Protein AF-A0A535K3H9-F1 (afdb_monomer)

Radius of gyration: 22.65 Å; Cα contacts (8 Å, |Δi|>4): 289; chains: 1; bounding box: 58×51×57 Å

Mean predicted aligned error: 9.97 Å

Sequence (200 aa):
MTDAGGKVLEALDPAAGRVQVISPDLGYVMTDLLRGPVKLYLGDLGSRPVAGKSGTTEAYTGSIFIGYTPDLAIAASLMHIDAGASCNSGYAYLATNFPPSGWQCPTAVLFGENVGASVWKPFVEDYYSSHPWPAMWAQPAGVVTRQVCAYDGGYVSGGGYNEIFLKGVGEPRYPCGANPYPGQPPYRPPAPSPSPSPAH

pLDDT: mean 83.27, std 17.82, range [39.72, 98.31]

Nearest PDB structures (foldseek):
  5u2g-assembly1_A  TM=7.290E-01  e=5.752E-05  Haemophilus influenzae Rd KW20
  5u2g-assembly2_B  TM=7.181E-01  e=4.811E-05  Haemophilus influenzae Rd KW20
  2fff-assembly1_B  TM=5.972E-01  e=1.851E-02  Streptococcus pneumoniae
  1e8s-assembly1_A  TM=5.048E-01  e=3.853E-01  Homo sapiens
  8snb-assembly1_7B  TM=2.022E-01  e=1.922E+00  Strongylocentrotus purpuratus

Foldseek 3Di:
DADPVRHDPDDDDPPPPDDDPDDPQVVVQVQVVQLVVCVVQVPPCSVAQKGWDWDADPQQQKIWIWMDHPVDTDIWMDGDDPPDPDQPPPPDDDDPDDDGDPVDDDPHHHTNSVCVHPPVNVVVCVVCVPPPGDDHDDNDPQKDWFFAAPQPRAGDPDPGDIHIDGPPPGHHDHHPPPDDDPPDPPDDPPDPDPDPDPDD

Solvent-accessible surface area (backbone atoms only — not comparable to full-atom values): 12487 Å² total; per-residue (Å²): 85,58,51,97,86,65,50,76,77,45,77,86,60,90,70,68,89,79,69,86,86,68,53,72,46,57,50,51,54,52,43,58,59,25,25,47,56,28,43,75,73,54,54,78,51,41,81,46,54,41,26,30,51,64,39,56,45,80,88,33,46,24,16,26,19,41,36,35,41,92,90,47,78,49,79,38,74,50,66,70,75,91,68,68,95,62,76,74,70,90,82,76,83,87,40,89,91,64,86,64,59,99,86,54,76,54,97,41,56,42,46,9,59,54,34,31,58,73,49,43,44,57,53,54,53,56,55,48,71,81,38,84,78,70,72,66,86,78,85,47,93,54,46,42,81,47,40,19,33,92,87,71,51,10,34,48,95,70,96,50,45,85,45,75,25,48,64,96,71,63,60,63,88,32,48,57,85,58,61,65,57,93,85,35,80,85,64,69,78,76,77,76,76,79,74,79,73,81,84,127

Structure (mmCIF, N/CA/C/O backbone):
data_AF-A0A535K3H9-F1
#
_entry.id   AF-A0A535K3H9-F1
#
loop_
_atom_site.group_PDB
_atom_site.id
_atom_site.type_symbol
_atom_site.label_atom_id
_atom_site.label_alt_id
_atom_site.label_comp_id
_atom_site.label_asym_id
_atom_site.label_entity_id
_atom_site.label_seq_id
_atom_site.pdbx_PDB_ins_code
_atom_site.Cartn_x
_atom_site.Cartn_y
_atom_site.Cartn_z
_atom_site.occupancy
_atom_site.B_iso_or_equiv
_atom_site.auth_seq_id
_atom_site.auth_comp_id
_atom_site.auth_asym_id
_atom_site.auth_atom_id
_atom_site.pdbx_PDB_model_num
ATOM 1 N N . MET A 1 1 ? -27.572 -12.469 16.841 1.00 85.56 1 MET A N 1
ATOM 2 C CA . MET A 1 1 ? -28.438 -12.033 17.952 1.00 85.56 1 MET A CA 1
ATOM 3 C C . MET A 1 1 ? -29.440 -13.127 18.277 1.00 85.56 1 MET A C 1
ATOM 5 O O . MET A 1 1 ? -29.995 -13.729 17.361 1.00 85.56 1 MET A O 1
ATOM 9 N N . THR A 1 2 ? -29.659 -13.396 19.559 1.00 94.62 2 THR A N 1
ATOM 10 C CA . THR A 1 2 ? -30.632 -14.383 20.049 1.00 94.62 2 THR A CA 1
ATOM 11 C C . THR A 1 2 ? -31.578 -13.728 21.048 1.00 94.62 2 THR A C 1
ATOM 13 O O . THR A 1 2 ? -31.179 -12.784 21.730 1.00 94.62 2 THR A O 1
ATOM 16 N N . ASP A 1 3 ? -32.811 -14.220 21.145 1.00 93.94 3 ASP A N 1
ATOM 17 C CA . ASP A 1 3 ? -33.738 -13.817 22.205 1.00 93.94 3 ASP A CA 1
ATOM 18 C C . ASP A 1 3 ? -33.427 -14.507 23.550 1.00 93.94 3 ASP A C 1
ATOM 20 O O . ASP A 1 3 ? -32.490 -15.302 23.669 1.00 93.94 3 ASP A O 1
ATOM 24 N N . ALA A 1 4 ? -34.228 -14.205 24.577 1.00 93.75 4 ALA A N 1
ATOM 25 C CA . ALA A 1 4 ? -34.089 -14.777 25.919 1.00 93.75 4 ALA A CA 1
ATOM 26 C C . ALA A 1 4 ? -34.331 -16.300 25.980 1.00 93.75 4 ALA A C 1
ATOM 28 O O . ALA A 1 4 ? -33.902 -16.947 26.933 1.00 93.75 4 ALA A O 1
ATOM 29 N N . GLY A 1 5 ? -35.005 -16.875 24.980 1.00 95.12 5 GLY A N 1
ATOM 30 C CA . GLY A 1 5 ? -35.211 -18.316 24.833 1.00 95.12 5 GLY A CA 1
ATOM 31 C C . GLY A 1 5 ? -34.116 -19.006 24.017 1.00 95.12 5 GLY A C 1
ATOM 32 O O . GLY A 1 5 ? -34.213 -20.205 23.766 1.00 95.12 5 GLY A O 1
ATOM 33 N N . GLY A 1 6 ? -33.089 -18.269 23.579 1.00 92.06 6 GLY A N 1
ATOM 34 C CA . GLY A 1 6 ? -32.014 -18.788 22.736 1.00 92.06 6 GLY A CA 1
ATOM 35 C C . GLY A 1 6 ? -32.393 -18.931 21.260 1.00 92.06 6 GLY A C 1
ATOM 36 O O . GLY A 1 6 ? -31.609 -19.478 20.483 1.00 92.06 6 GLY A O 1
ATOM 37 N N . LYS A 1 7 ? -33.560 -18.433 20.830 1.00 94.56 7 LYS A N 1
ATOM 38 C CA . LYS A 1 7 ? -33.930 -18.431 19.412 1.00 94.56 7 LYS A CA 1
ATOM 39 C C . LYS A 1 7 ? -33.090 -17.391 18.681 1.00 94.56 7 LYS A C 1
ATOM 41 O O . LYS A 1 7 ? -33.054 -16.222 19.061 1.00 94.56 7 LYS A O 1
ATOM 46 N N . VAL A 1 8 ? -32.434 -17.812 17.604 1.00 93.06 8 VAL A N 1
ATOM 47 C CA . VAL A 1 8 ? -31.683 -16.913 16.719 1.00 93.06 8 VAL A CA 1
ATOM 48 C C . VAL A 1 8 ? -32.656 -15.964 16.018 1.00 93.06 8 VAL A C 1
ATOM 50 O O . VAL A 1 8 ? -33.575 -16.405 15.330 1.00 93.06 8 VAL A O 1
ATOM 53 N N . LEU A 1 9 ? -32.448 -14.662 16.211 1.00 92.38 9 LEU A N 1
ATOM 54 C CA . LEU A 1 9 ? -33.188 -13.587 15.541 1.00 92.38 9 LEU A CA 1
ATOM 55 C C . LEU A 1 9 ? -32.444 -13.087 14.303 1.00 92.38 9 LEU A C 1
ATOM 57 O O . LEU A 1 9 ? -33.055 -12.717 13.309 1.00 92.38 9 LEU A O 1
ATOM 61 N N . GLU A 1 10 ? -31.116 -13.105 14.371 1.00 89.00 10 GLU A N 1
ATOM 62 C CA . GLU A 1 10 ? -30.230 -12.660 13.306 1.00 89.00 10 GLU A CA 1
ATOM 63 C C . GLU A 1 10 ? -28.905 -13.409 13.433 1.00 89.00 10 GLU A C 1
ATOM 65 O O . GLU A 1 10 ? -28.373 -13.555 14.538 1.00 89.00 10 GLU A O 1
ATOM 70 N N . ALA A 1 11 ? -28.351 -13.873 12.321 1.00 88.06 11 ALA A N 1
ATOM 71 C CA . ALA A 1 11 ? -27.014 -14.442 12.273 1.00 88.06 11 ALA A CA 1
ATOM 72 C C . ALA A 1 11 ? -26.285 -13.861 11.066 1.00 88.06 11 ALA A C 1
ATOM 74 O O . ALA A 1 11 ? -26.815 -13.870 9.958 1.00 88.06 11 ALA A O 1
ATOM 75 N N . LEU A 1 12 ? -25.071 -13.364 11.296 1.00 85.31 12 LEU A N 1
ATOM 76 C CA . LEU A 1 12 ? -24.170 -13.004 10.214 1.00 85.31 12 LEU A CA 1
ATOM 77 C C . LEU A 1 12 ? -23.718 -14.303 9.545 1.00 85.31 12 LEU A C 1
ATOM 79 O O . LEU A 1 12 ? -23.058 -15.118 10.188 1.00 85.31 12 LEU A O 1
ATOM 83 N N . ASP A 1 13 ? -24.068 -14.496 8.278 1.00 85.19 13 ASP A N 1
ATOM 84 C CA . ASP A 1 13 ? -23.472 -15.555 7.471 1.00 85.19 13 ASP A CA 1
ATOM 85 C C . ASP A 1 13 ? -22.063 -15.105 7.046 1.00 85.19 13 ASP A C 1
ATOM 87 O O . ASP A 1 13 ? -21.935 -14.179 6.240 1.00 85.19 13 ASP A O 1
ATOM 91 N N . PRO A 1 14 ? -20.985 -15.726 7.560 1.00 78.69 14 PRO A N 1
ATOM 92 C CA . PRO A 1 14 ? -19.627 -15.325 7.217 1.00 78.69 14 PRO A CA 1
ATOM 93 C C . PRO A 1 14 ? -19.273 -15.605 5.750 1.00 78.69 14 PRO A C 1
ATOM 95 O O . PRO A 1 14 ? -18.265 -15.070 5.277 1.00 78.69 14 PRO A O 1
ATOM 98 N N . ALA A 1 15 ? -20.044 -16.443 5.048 1.00 79.06 15 ALA A N 1
ATOM 99 C CA . ALA A 1 15 ? -19.859 -16.762 3.636 1.00 79.06 15 ALA A CA 1
ATOM 100 C C . ALA A 1 15 ? -20.681 -15.857 2.701 1.00 79.06 15 ALA A C 1
ATOM 102 O O . ALA A 1 15 ? -20.345 -15.753 1.517 1.00 79.06 15 ALA A O 1
ATOM 103 N N . ALA A 1 16 ? -21.709 -15.171 3.210 1.00 81.56 16 ALA A N 1
ATOM 104 C CA . ALA A 1 16 ? -22.537 -14.286 2.401 1.00 81.56 16 ALA A CA 1
ATOM 105 C C . ALA A 1 16 ? -21.702 -13.142 1.800 1.00 81.56 16 ALA A C 1
ATOM 107 O O . ALA A 1 16 ? -20.968 -12.440 2.494 1.00 81.56 16 ALA A O 1
ATOM 108 N N . GLY A 1 17 ? -21.815 -12.952 0.483 1.00 72.38 17 GLY A N 1
ATOM 109 C CA . GLY A 1 17 ? -21.243 -11.797 -0.216 1.00 72.38 17 GLY A CA 1
ATOM 110 C C . GLY A 1 17 ? -19.730 -11.831 -0.471 1.00 72.38 17 GLY A C 1
ATOM 111 O O . GLY A 1 17 ? -19.185 -10.830 -0.936 1.00 72.38 17 GLY A O 1
ATOM 112 N N . ARG A 1 18 ? -19.028 -12.949 -0.228 1.00 83.44 18 ARG A N 1
ATOM 113 C CA . ARG A 1 18 ? -17.604 -13.072 -0.598 1.00 83.44 18 ARG A CA 1
ATOM 114 C C . ARG A 1 18 ? -17.444 -13.326 -2.096 1.00 83.44 18 ARG A C 1
ATOM 116 O O . ARG A 1 18 ? -17.413 -14.468 -2.544 1.00 83.44 18 ARG A O 1
ATOM 123 N N . VAL A 1 19 ? -17.312 -12.253 -2.867 1.00 88.81 19 VAL A N 1
ATOM 124 C CA . VAL A 1 19 ? -16.995 -12.311 -4.300 1.00 88.81 19 VAL A CA 1
ATOM 125 C C . VAL A 1 19 ? -15.528 -11.954 -4.505 1.00 88.81 19 VAL A C 1
ATOM 127 O O . VAL A 1 19 ? -15.048 -10.942 -3.996 1.00 88.81 19 VAL A O 1
ATOM 130 N N . GLN A 1 20 ? -14.801 -12.772 -5.266 1.00 90.56 20 GLN A N 1
ATOM 131 C CA . GLN A 1 20 ? -13.439 -12.431 -5.665 1.00 90.56 20 GLN A CA 1
ATOM 132 C C . GLN A 1 20 ? -13.478 -11.289 -6.690 1.00 90.56 20 GLN A C 1
ATOM 134 O O . GLN A 1 20 ? -13.815 -11.506 -7.851 1.00 90.56 20 GLN A O 1
ATOM 139 N N . VAL A 1 21 ? -13.122 -10.077 -6.257 1.00 94.00 21 VAL A N 1
ATOM 140 C CA . VAL A 1 21 ? -13.133 -8.872 -7.109 1.00 94.00 21 VAL A CA 1
ATOM 141 C C . VAL A 1 21 ? -11.839 -8.729 -7.924 1.00 94.00 21 VAL A C 1
ATOM 143 O O . VAL A 1 21 ? -11.855 -8.208 -9.034 1.00 94.00 21 VAL A O 1
ATOM 146 N N . ILE A 1 22 ? -10.716 -9.223 -7.391 1.00 94.56 22 ILE A N 1
ATOM 147 C CA . ILE A 1 22 ? -9.396 -9.232 -8.042 1.00 94.56 22 ILE A CA 1
ATOM 148 C C . ILE A 1 22 ? -8.701 -10.579 -7.823 1.00 94.56 22 ILE A C 1
ATOM 150 O O . ILE A 1 22 ? -9.007 -11.286 -6.864 1.00 94.56 22 ILE A O 1
ATOM 154 N N . SER A 1 23 ? -7.761 -10.947 -8.700 1.00 95.50 23 SER A N 1
ATOM 155 C CA . SER A 1 23 ? -6.975 -12.174 -8.518 1.00 95.50 23 SER A CA 1
ATOM 156 C C . SER A 1 23 ? -5.998 -12.050 -7.337 1.00 95.50 23 SER A C 1
ATOM 158 O O . SER A 1 23 ? -5.540 -10.942 -7.042 1.00 95.50 23 SER A O 1
ATOM 160 N N . PRO A 1 24 ? -5.607 -13.168 -6.694 1.00 96.12 24 PRO A N 1
ATOM 161 C CA . PRO A 1 24 ? -4.575 -13.161 -5.655 1.00 96.12 24 PRO A CA 1
ATOM 162 C C . PRO A 1 24 ? -3.241 -12.566 -6.126 1.00 96.12 24 PRO A C 1
ATOM 164 O O . PRO A 1 24 ? -2.600 -11.835 -5.375 1.00 96.12 24 PRO A O 1
ATOM 167 N N . ASP A 1 25 ? -2.853 -12.822 -7.381 1.00 96.94 25 ASP A N 1
ATOM 168 C CA . ASP A 1 25 ? -1.624 -12.277 -7.970 1.00 96.94 25 ASP A CA 1
ATOM 169 C C . ASP A 1 25 ? -1.670 -10.745 -8.060 1.00 96.94 25 ASP A C 1
ATOM 171 O O . ASP A 1 25 ? -0.719 -10.070 -7.665 1.00 96.94 25 ASP A O 1
ATOM 175 N N . LEU A 1 26 ? -2.790 -10.181 -8.536 1.00 96.50 26 LEU A N 1
ATOM 176 C CA . LEU A 1 26 ? -2.975 -8.730 -8.606 1.00 96.50 26 LEU A CA 1
ATOM 177 C C . LEU A 1 26 ? -3.055 -8.121 -7.205 1.00 96.50 26 LEU A C 1
ATOM 179 O O . LEU A 1 26 ? -2.438 -7.088 -6.957 1.00 96.50 26 LEU A O 1
ATOM 183 N N . GLY A 1 27 ? -3.763 -8.780 -6.284 1.00 96.94 27 GLY A N 1
ATOM 184 C CA . GLY A 1 27 ? -3.823 -8.380 -4.881 1.00 96.94 27 GLY A CA 1
ATOM 185 C C . GLY A 1 27 ? -2.430 -8.261 -4.264 1.00 96.94 27 GLY A C 1
ATOM 186 O O . GLY A 1 27 ? -2.113 -7.223 -3.694 1.00 96.94 27 GLY A O 1
ATOM 187 N N . TYR A 1 28 ? -1.568 -9.261 -4.463 1.00 97.88 28 TYR A N 1
ATOM 188 C CA . TYR A 1 28 ? -0.201 -9.251 -3.942 1.00 97.88 28 TYR A CA 1
ATOM 189 C C . TYR A 1 28 ? 0.647 -8.103 -4.510 1.00 97.88 28 TYR A C 1
ATOM 191 O O . TYR A 1 28 ? 1.311 -7.402 -3.747 1.00 97.88 28 TYR A O 1
ATOM 199 N N . VAL A 1 29 ? 0.596 -7.866 -5.828 1.00 97.62 29 VAL A N 1
ATOM 200 C CA . VAL A 1 29 ? 1.326 -6.749 -6.464 1.00 97.62 29 VAL A CA 1
ATOM 201 C C . VAL A 1 29 ? 0.855 -5.400 -5.914 1.00 97.62 29 VAL A C 1
ATOM 203 O O . VAL A 1 29 ? 1.675 -4.551 -5.566 1.00 97.62 29 VAL A O 1
ATOM 206 N N . MET A 1 30 ? -0.461 -5.211 -5.773 1.00 97.44 30 MET A N 1
ATOM 207 C CA . MET A 1 30 ? -1.023 -3.987 -5.195 1.00 97.44 30 MET A CA 1
ATOM 208 C C . MET A 1 30 ? -0.647 -3.822 -3.722 1.00 97.44 30 MET A C 1
ATOM 210 O O . MET A 1 30 ? -0.361 -2.709 -3.285 1.00 97.44 30 MET A O 1
ATOM 214 N N . THR A 1 31 ? -0.620 -4.908 -2.950 1.00 98.00 31 THR A N 1
ATOM 215 C CA . THR A 1 31 ? -0.168 -4.874 -1.560 1.00 98.00 31 THR A CA 1
ATOM 216 C C . THR A 1 31 ? 1.289 -4.451 -1.464 1.00 98.00 31 THR A C 1
ATOM 218 O O . THR A 1 31 ? 1.581 -3.561 -0.672 1.00 98.00 31 THR A O 1
ATOM 221 N N . ASP A 1 32 ? 2.194 -4.999 -2.276 1.00 97.00 32 ASP A N 1
ATOM 222 C CA . ASP A 1 32 ? 3.605 -4.600 -2.225 1.00 97.00 32 ASP A CA 1
ATOM 223 C C . ASP A 1 32 ? 3.806 -3.118 -2.579 1.00 97.00 32 ASP A C 1
ATOM 225 O O . ASP A 1 32 ? 4.487 -2.398 -1.844 1.00 97.00 32 ASP A O 1
ATOM 229 N N . LEU A 1 33 ? 3.094 -2.627 -3.602 1.00 96.94 33 LEU A N 1
ATOM 230 C CA . LEU A 1 33 ? 3.046 -1.202 -3.939 1.00 96.94 33 LEU A CA 1
ATOM 231 C C . LEU A 1 33 ? 2.581 -0.356 -2.738 1.00 96.94 33 LEU A C 1
ATOM 233 O O . LEU A 1 33 ? 3.194 0.657 -2.394 1.00 96.94 33 LEU A O 1
ATOM 237 N N . LEU A 1 34 ? 1.513 -0.786 -2.061 1.00 98.12 34 LEU A N 1
ATOM 238 C CA . LEU A 1 34 ? 0.922 -0.086 -0.918 1.00 98.12 34 LEU A CA 1
ATOM 239 C C . LEU A 1 34 ? 1.734 -0.221 0.380 1.00 98.12 34 LEU A C 1
ATOM 241 O O . LEU A 1 34 ? 1.495 0.529 1.327 1.00 98.12 34 LEU A O 1
ATOM 245 N N . ARG A 1 35 ? 2.738 -1.100 0.443 1.00 97.38 35 ARG A N 1
ATOM 246 C CA . ARG A 1 35 ? 3.737 -1.084 1.527 1.00 97.38 35 ARG A CA 1
ATOM 247 C C . ARG A 1 35 ? 4.706 0.092 1.388 1.00 97.38 35 ARG A C 1
ATOM 249 O O . ARG A 1 35 ? 5.288 0.515 2.385 1.00 97.38 35 ARG A O 1
ATOM 256 N N . GLY A 1 36 ? 4.879 0.637 0.181 1.00 95.75 36 GLY A N 1
ATOM 257 C CA . GLY A 1 36 ? 5.760 1.775 -0.103 1.00 95.75 36 GLY A CA 1
ATOM 258 C C . GLY A 1 36 ? 5.458 3.014 0.752 1.00 95.75 36 GLY A C 1
ATOM 259 O O . GLY A 1 36 ? 6.332 3.443 1.506 1.00 95.75 36 GLY A O 1
ATOM 260 N N . PRO A 1 37 ? 4.229 3.567 0.720 1.00 94.69 37 PRO A N 1
ATOM 261 C CA . PRO A 1 37 ? 3.862 4.721 1.543 1.00 94.69 37 PRO A CA 1
ATOM 262 C C . PRO A 1 37 ? 4.106 4.509 3.043 1.00 94.69 37 PRO A C 1
ATOM 264 O O . PRO A 1 37 ? 4.585 5.407 3.728 1.00 94.69 37 PRO A O 1
ATOM 267 N N . VAL A 1 38 ? 3.840 3.309 3.558 1.00 96.00 38 VAL A N 1
ATOM 268 C CA . VAL A 1 38 ? 4.076 2.974 4.971 1.00 96.00 38 VAL A CA 1
ATOM 269 C C . VAL A 1 38 ? 5.569 3.035 5.301 1.00 96.00 38 VAL A C 1
ATOM 271 O O . VAL A 1 38 ? 5.948 3.665 6.286 1.00 96.00 38 VAL A O 1
ATOM 274 N N . LYS A 1 39 ? 6.422 2.442 4.453 1.00 94.81 39 LYS A N 1
ATOM 275 C CA . LYS A 1 39 ? 7.888 2.488 4.601 1.00 94.81 39 LYS A CA 1
ATOM 276 C C . LYS A 1 39 ? 8.436 3.912 4.586 1.00 94.81 39 LYS A C 1
ATOM 278 O O . LYS A 1 39 ? 9.380 4.199 5.312 1.00 94.81 39 LYS A O 1
ATOM 283 N N . LEU A 1 40 ? 7.858 4.784 3.763 1.00 91.69 40 LEU A N 1
ATOM 284 C CA . LEU A 1 40 ? 8.320 6.163 3.610 1.00 91.69 40 LEU A CA 1
ATOM 285 C C . LEU A 1 40 ? 7.873 7.072 4.759 1.00 91.69 40 LEU A C 1
ATOM 287 O O . LEU A 1 40 ? 8.646 7.928 5.181 1.00 91.69 40 LEU A O 1
ATOM 291 N N . TYR A 1 41 ? 6.646 6.902 5.259 1.00 88.69 41 TYR A N 1
ATOM 292 C CA . TYR A 1 41 ? 6.013 7.906 6.122 1.00 88.69 41 TYR A CA 1
ATOM 293 C C . TYR A 1 41 ? 5.710 7.440 7.551 1.00 88.69 41 TYR A C 1
ATOM 295 O O . TYR A 1 41 ? 5.487 8.286 8.413 1.00 88.69 41 TYR A O 1
ATOM 303 N N . LEU A 1 42 ? 5.702 6.131 7.841 1.00 92.69 42 LEU A N 1
ATOM 304 C CA . LEU A 1 42 ? 5.267 5.599 9.148 1.00 92.69 42 LEU A CA 1
ATOM 305 C C . LEU A 1 42 ? 6.388 4.952 9.984 1.00 92.69 42 LEU A C 1
ATOM 307 O O . LEU A 1 42 ? 6.119 4.392 11.054 1.00 92.69 42 LEU A O 1
ATOM 311 N N . GLY A 1 43 ? 7.647 5.093 9.559 1.00 91.69 43 GLY A N 1
ATOM 312 C CA . GLY A 1 43 ? 8.829 4.662 10.315 1.00 91.69 43 GLY A CA 1
ATOM 313 C C . GLY A 1 43 ? 8.901 3.143 10.474 1.00 91.69 43 GLY A C 1
ATOM 314 O O . GLY A 1 43 ? 8.784 2.412 9.492 1.00 91.69 43 GLY A O 1
ATOM 315 N N . ASP A 1 44 ? 9.059 2.665 11.710 1.00 92.81 44 ASP A N 1
ATOM 316 C CA . ASP A 1 44 ? 9.302 1.246 12.026 1.00 92.81 44 ASP A CA 1
ATOM 317 C C . ASP A 1 44 ? 8.222 0.282 11.506 1.00 92.81 44 ASP A C 1
ATOM 319 O O . ASP A 1 44 ? 8.517 -0.884 11.212 1.00 92.81 44 ASP A O 1
ATOM 323 N N . LEU A 1 45 ? 6.991 0.769 11.292 1.00 94.94 45 LEU A N 1
ATOM 324 C CA . LEU A 1 45 ? 5.926 -0.004 10.642 1.00 94.94 45 LEU A CA 1
ATOM 325 C C . LEU A 1 45 ? 6.284 -0.439 9.213 1.00 94.94 45 LEU A C 1
ATOM 327 O O . LEU A 1 45 ? 5.748 -1.433 8.732 1.00 94.94 45 LEU A O 1
ATOM 331 N N . GLY A 1 46 ? 7.233 0.222 8.547 1.00 94.50 46 GLY A N 1
ATOM 332 C CA . GLY A 1 46 ? 7.728 -0.174 7.226 1.00 94.50 46 GLY A CA 1
ATOM 333 C C . GLY A 1 46 ? 8.355 -1.573 7.173 1.00 94.50 46 GLY A C 1
ATOM 334 O O . GLY A 1 46 ? 8.410 -2.186 6.104 1.00 94.50 46 GLY A O 1
ATOM 335 N N . SER A 1 47 ? 8.805 -2.096 8.319 1.00 95.38 47 SER A N 1
ATOM 336 C CA . SER A 1 47 ? 9.341 -3.458 8.454 1.00 95.38 47 SER A CA 1
ATOM 337 C C . SER A 1 47 ? 8.266 -4.518 8.745 1.00 95.38 47 SER A C 1
ATOM 339 O O . SER A 1 47 ? 8.534 -5.718 8.671 1.00 95.38 47 SER A O 1
ATOM 341 N N . ARG A 1 48 ? 7.038 -4.088 9.055 1.00 97.31 48 ARG A N 1
ATOM 342 C CA . ARG A 1 48 ? 5.897 -4.938 9.419 1.00 97.31 48 ARG A CA 1
ATOM 343 C C . ARG A 1 48 ? 5.057 -5.299 8.182 1.00 97.31 48 ARG A C 1
ATOM 345 O O . ARG A 1 48 ? 5.217 -4.684 7.122 1.00 97.31 48 ARG A O 1
ATOM 352 N N . PRO A 1 49 ? 4.164 -6.305 8.269 1.00 97.56 49 PRO A N 1
ATOM 353 C CA . PRO A 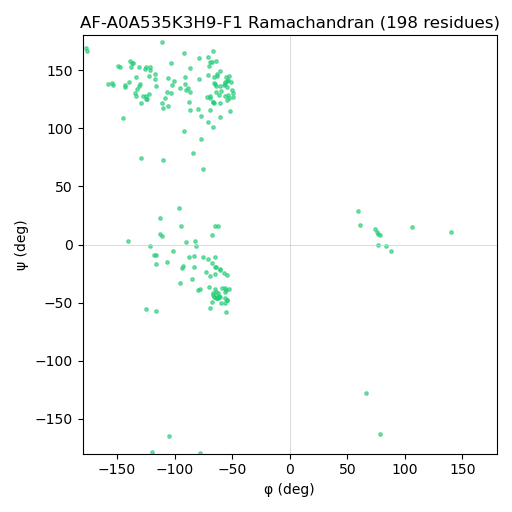1 49 ? 3.220 -6.634 7.200 1.00 97.56 49 PRO A CA 1
ATOM 354 C C . PRO A 1 49 ? 2.077 -5.614 7.151 1.00 97.56 49 PRO A C 1
ATOM 356 O O . PRO A 1 49 ? 0.928 -5.931 7.437 1.00 97.56 49 PRO A O 1
ATOM 359 N N . VAL A 1 50 ? 2.413 -4.368 6.822 1.00 98.25 50 VAL A N 1
ATOM 360 C CA . VAL A 1 50 ? 1.484 -3.238 6.784 1.00 98.25 50 VAL A CA 1
ATOM 361 C C . VAL A 1 50 ? 1.531 -2.594 5.406 1.00 98.25 50 VAL A C 1
ATOM 363 O O . VAL A 1 50 ? 2.599 -2.216 4.924 1.00 98.25 50 VAL A O 1
ATOM 366 N N . ALA A 1 51 ? 0.364 -2.440 4.794 1.00 98.31 51 ALA A N 1
ATOM 367 C CA . ALA A 1 51 ? 0.153 -1.699 3.560 1.00 98.31 51 ALA A CA 1
ATOM 368 C C . ALA A 1 51 ? -0.860 -0.577 3.810 1.00 98.31 51 ALA A C 1
ATOM 370 O O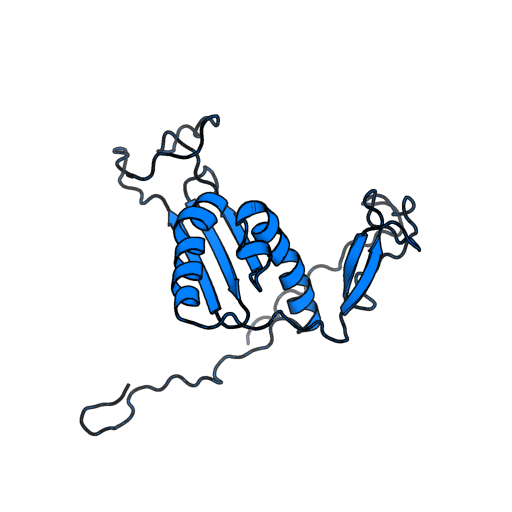 . ALA A 1 51 ? -1.738 -0.711 4.658 1.00 98.31 51 ALA A O 1
ATOM 371 N N . GLY A 1 52 ? -0.764 0.536 3.091 1.00 97.44 52 GLY A N 1
ATOM 372 C CA . GLY A 1 52 ? -1.717 1.623 3.262 1.00 97.44 52 GLY A CA 1
ATOM 373 C C . GLY A 1 52 ? -1.511 2.794 2.319 1.00 97.44 52 GLY A C 1
ATOM 374 O O . GLY A 1 52 ? -0.503 2.901 1.616 1.00 97.44 52 GLY A O 1
ATOM 375 N N . LYS A 1 53 ? -2.499 3.685 2.302 1.00 97.50 53 LYS A N 1
ATOM 376 C CA . LYS A 1 53 ? -2.498 4.873 1.459 1.00 97.50 53 LYS A CA 1
ATOM 377 C C . LYS A 1 53 ? -3.115 6.065 2.177 1.00 97.50 53 LYS A C 1
ATOM 379 O O . LYS A 1 53 ? -4.183 5.974 2.776 1.00 97.50 53 LYS A O 1
ATOM 384 N N . SER A 1 54 ? -2.438 7.200 2.033 1.00 94.75 54 SER A N 1
ATOM 385 C CA . SER A 1 54 ? -2.943 8.518 2.398 1.00 94.75 54 SER A CA 1
ATOM 386 C C . SER A 1 54 ? -3.913 9.065 1.345 1.00 94.75 54 SER A C 1
ATOM 388 O O . SER A 1 54 ? -3.696 8.910 0.138 1.00 94.75 54 SER A O 1
ATOM 390 N N . GLY A 1 55 ? -4.953 9.748 1.801 1.00 91.62 55 GLY A N 1
ATOM 391 C CA . GLY A 1 55 ? -5.859 10.563 1.005 1.00 91.62 55 GLY A CA 1
ATOM 392 C C . GLY A 1 55 ? -6.007 11.934 1.652 1.00 91.62 55 GLY A C 1
ATOM 393 O O . GLY A 1 55 ? -6.127 12.039 2.869 1.00 91.62 55 GLY A O 1
ATOM 394 N N . THR A 1 56 ? -5.998 12.976 0.833 1.00 86.81 56 THR A N 1
ATOM 395 C CA . THR A 1 56 ? -6.198 14.362 1.258 1.00 86.81 56 THR A CA 1
ATOM 396 C C . THR A 1 56 ? -7.305 14.927 0.389 1.00 86.81 56 THR A C 1
ATOM 398 O O . THR A 1 56 ? -7.229 14.789 -0.835 1.00 86.81 56 THR A O 1
ATOM 401 N N . THR A 1 57 ? -8.339 15.507 0.992 1.00 82.50 57 THR A N 1
ATOM 402 C CA . THR A 1 57 ? -9.389 16.177 0.219 1.00 82.50 57 THR A CA 1
ATOM 403 C C . THR A 1 57 ? -8.854 17.469 -0.381 1.00 82.50 57 THR A C 1
ATOM 405 O O . THR A 1 57 ? -7.830 18.018 0.048 1.00 82.50 57 THR A O 1
ATOM 408 N N . GLU A 1 58 ? -9.553 17.974 -1.390 1.00 72.12 58 GLU A N 1
ATOM 409 C CA . GLU A 1 58 ? -9.308 19.311 -1.889 1.00 72.12 58 GLU A CA 1
ATOM 410 C C . GLU A 1 58 ? -9.352 20.323 -0.749 1.00 72.12 58 GLU A C 1
ATOM 412 O O . GLU A 1 58 ? -10.113 20.201 0.216 1.00 72.12 58 GLU A O 1
ATOM 417 N N . ALA A 1 59 ? -8.503 21.341 -0.875 1.00 69.88 59 ALA A N 1
ATOM 418 C CA . ALA A 1 59 ? -8.504 22.455 0.051 1.00 69.88 59 ALA A CA 1
ATOM 419 C C . ALA A 1 59 ? -8.191 22.051 1.517 1.00 69.88 59 ALA A C 1
ATOM 421 O O . ALA A 1 59 ? -8.394 22.820 2.452 1.00 69.88 59 ALA A O 1
ATOM 422 N N . TYR A 1 60 ? -7.628 20.851 1.707 1.00 69.44 60 TYR A N 1
ATOM 423 C CA . TYR A 1 60 ? -7.056 20.374 2.966 1.00 69.44 60 TYR A CA 1
ATOM 424 C C . TYR A 1 60 ? -8.045 20.337 4.139 1.00 69.44 60 TYR A C 1
ATOM 426 O O . TYR A 1 60 ? -7.662 20.476 5.300 1.00 69.44 60 TYR A O 1
ATOM 434 N N . THR A 1 61 ? -9.328 20.145 3.837 1.00 70.12 61 THR A N 1
ATOM 435 C CA . THR A 1 61 ? -10.421 20.064 4.821 1.00 70.12 61 THR A CA 1
ATOM 436 C C . THR A 1 61 ? -10.569 18.677 5.444 1.00 70.12 61 THR A C 1
ATOM 438 O O . THR A 1 61 ? -11.308 18.501 6.415 1.00 70.12 61 THR A O 1
ATOM 441 N N . GLY A 1 62 ? -9.866 17.695 4.889 1.00 75.94 62 GLY A N 1
ATOM 442 C CA . GLY A 1 62 ? -10.037 16.292 5.187 1.00 75.94 62 GLY A CA 1
ATOM 443 C C . GLY A 1 62 ? -8.777 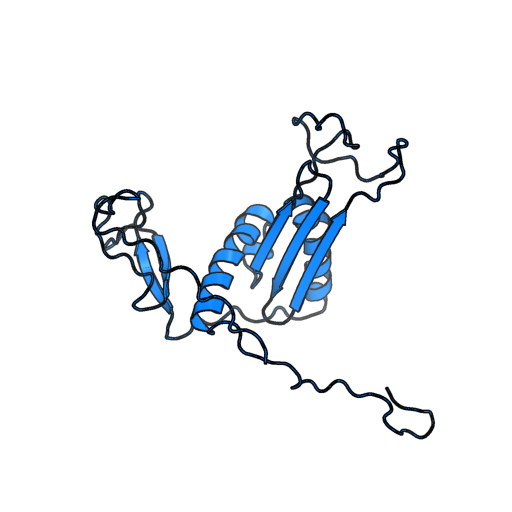15.486 4.924 1.00 75.94 62 GLY A C 1
ATOM 444 O O . GLY A 1 62 ? -8.082 15.658 3.922 1.00 75.94 62 GLY A O 1
ATOM 445 N N . SER A 1 63 ? -8.506 14.567 5.839 1.00 85.88 63 SER A N 1
ATOM 446 C CA . SER A 1 63 ? -7.389 13.638 5.780 1.00 85.88 63 SER A CA 1
ATOM 447 C C . SER A 1 63 ? -7.879 12.239 6.084 1.00 85.88 63 SER A C 1
ATOM 449 O O . SER A 1 63 ? -8.665 12.015 7.005 1.00 85.88 63 SER A O 1
ATOM 451 N N . ILE A 1 64 ? -7.444 11.301 5.257 1.00 92.12 64 ILE A N 1
ATOM 452 C CA . ILE A 1 64 ? -7.828 9.901 5.302 1.00 92.12 64 ILE 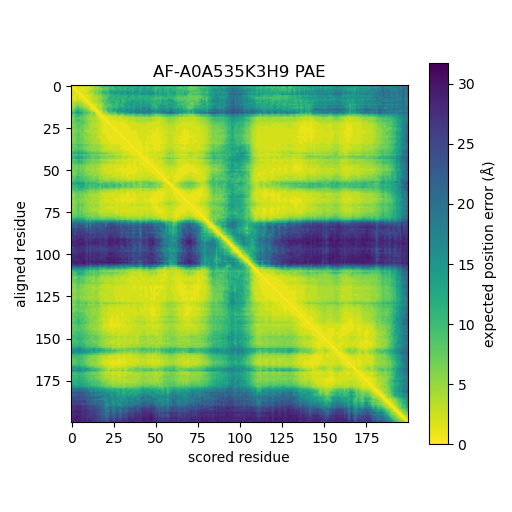A CA 1
ATOM 453 C C . ILE A 1 64 ? -6.549 9.081 5.249 1.00 92.12 64 ILE A C 1
ATOM 455 O O . ILE A 1 64 ? -5.665 9.324 4.428 1.00 92.12 64 ILE A O 1
ATOM 459 N N . PHE A 1 65 ? -6.477 8.056 6.081 1.00 94.94 65 PHE A N 1
ATOM 460 C CA . PHE A 1 65 ? -5.517 6.985 5.910 1.00 94.94 65 PHE A CA 1
ATOM 461 C C . PHE A 1 65 ? -6.250 5.654 5.979 1.00 94.94 65 PHE A C 1
ATOM 463 O O . PHE A 1 65 ? -6.911 5.344 6.971 1.00 94.94 65 PHE A O 1
ATOM 470 N N . ILE A 1 66 ? -6.134 4.869 4.911 1.00 97.88 66 ILE A N 1
ATOM 471 C CA . ILE A 1 66 ? -6.630 3.496 4.882 1.00 97.88 66 ILE A CA 1
ATOM 472 C C . ILE A 1 66 ? -5.413 2.591 4.844 1.00 97.88 66 ILE A C 1
ATOM 474 O O . ILE A 1 66 ? -4.587 2.689 3.935 1.00 97.88 66 ILE A O 1
ATOM 478 N N . GLY A 1 67 ? -5.308 1.714 5.832 1.00 97.56 67 GLY A N 1
ATOM 479 C CA . GLY A 1 67 ? -4.232 0.745 5.931 1.00 97.56 67 GLY A CA 1
ATOM 480 C C . GLY A 1 67 ? -4.745 -0.609 6.381 1.00 97.56 67 GLY A C 1
ATOM 481 O O . GLY A 1 67 ? -5.819 -0.722 6.971 1.00 97.56 67 GLY A O 1
ATOM 482 N N . TYR A 1 68 ? -3.978 -1.642 6.075 1.00 98.31 68 TYR A N 1
ATOM 483 C CA . TYR A 1 68 ? -4.319 -3.010 6.406 1.00 98.31 68 TYR A CA 1
ATOM 484 C C . TYR A 1 68 ? -3.078 -3.870 6.645 1.00 98.31 68 TYR A C 1
ATOM 486 O O . TYR A 1 68 ? -1.989 -3.632 6.110 1.00 98.31 68 TYR A O 1
ATOM 494 N N . THR A 1 69 ? -3.291 -4.895 7.453 1.00 98.25 69 THR A N 1
ATOM 495 C CA . THR A 1 69 ? -2.447 -6.066 7.669 1.00 98.25 69 THR A CA 1
ATOM 496 C C . THR A 1 69 ? -3.165 -7.295 7.087 1.00 98.25 69 THR A C 1
ATOM 498 O O . THR A 1 69 ? -4.305 -7.185 6.628 1.00 98.25 69 THR A O 1
ATOM 501 N N . PRO A 1 70 ? -2.539 -8.483 7.058 1.00 97.44 70 PRO A N 1
ATOM 502 C CA . PRO A 1 70 ? -3.207 -9.708 6.612 1.00 97.44 70 PRO A CA 1
ATOM 503 C C . PRO A 1 70 ? -4.519 -10.051 7.338 1.00 97.44 70 PRO A C 1
ATOM 505 O O . PRO A 1 70 ? -5.353 -10.750 6.770 1.00 97.44 70 PRO A O 1
ATOM 508 N N . ASP A 1 71 ? -4.691 -9.597 8.579 1.00 96.44 71 ASP A N 1
ATOM 509 C CA . ASP A 1 71 ? -5.811 -9.938 9.461 1.00 96.44 71 ASP A CA 1
ATOM 510 C C . ASP A 1 71 ? -6.709 -8.744 9.825 1.00 96.44 71 ASP A C 1
ATOM 512 O O . ASP A 1 71 ? -7.779 -8.951 10.397 1.00 96.44 71 ASP A O 1
ATOM 516 N N . LEU A 1 72 ? -6.321 -7.510 9.484 1.00 96.75 72 LEU A N 1
ATOM 517 C CA . LEU A 1 72 ? -7.044 -6.306 9.883 1.00 96.75 72 LEU A CA 1
ATOM 518 C C . LEU A 1 72 ? -7.043 -5.243 8.779 1.00 96.75 72 LEU A C 1
ATOM 520 O O . LEU A 1 72 ? -6.017 -4.958 8.171 1.00 96.75 72 LEU A O 1
ATOM 524 N N . ALA A 1 73 ? -8.189 -4.602 8.557 1.00 97.25 73 ALA A N 1
ATOM 525 C CA . ALA A 1 73 ? -8.320 -3.434 7.687 1.00 97.25 73 ALA A CA 1
ATOM 526 C C . ALA A 1 73 ? -8.895 -2.263 8.489 1.00 97.25 73 ALA A C 1
ATOM 528 O O . ALA A 1 73 ? -9.906 -2.415 9.173 1.00 97.25 73 ALA A O 1
ATOM 529 N N . ILE A 1 74 ? -8.244 -1.102 8.419 1.00 97.50 74 ILE A N 1
ATOM 530 C CA . ILE A 1 74 ? -8.564 0.071 9.237 1.00 97.50 74 ILE A CA 1
ATOM 531 C C . ILE A 1 74 ? -8.603 1.306 8.344 1.00 97.50 74 ILE A C 1
ATOM 533 O O . ILE A 1 74 ? -7.631 1.622 7.652 1.00 97.50 74 ILE A O 1
ATOM 537 N N . ALA A 1 75 ? -9.702 2.047 8.430 1.00 96.44 75 ALA A N 1
ATOM 538 C CA . ALA A 1 75 ? -9.816 3.391 7.890 1.00 96.44 75 ALA A CA 1
ATOM 539 C C . ALA A 1 75 ? -9.835 4.394 9.047 1.00 96.44 75 ALA A C 1
ATOM 541 O O . ALA A 1 75 ?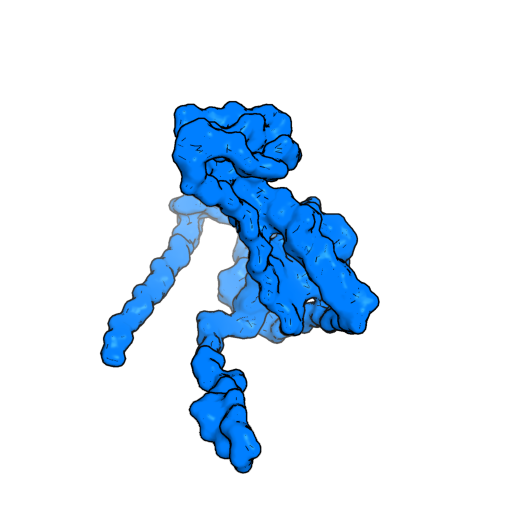 -10.650 4.278 9.959 1.00 96.44 75 ALA A O 1
ATOM 542 N N . ALA A 1 76 ? -8.945 5.380 8.997 1.00 92.69 76 ALA A N 1
ATOM 543 C CA . ALA A 1 76 ? -8.959 6.534 9.881 1.00 92.69 76 ALA A CA 1
ATOM 544 C C . ALA A 1 76 ? -9.195 7.790 9.044 1.00 92.69 76 ALA A C 1
ATOM 546 O O . ALA A 1 76 ? -8.598 7.956 7.979 1.00 92.69 76 ALA A O 1
ATOM 547 N N . SER A 1 77 ? -10.051 8.680 9.530 1.00 89.06 77 SER A N 1
ATOM 548 C CA . SER A 1 77 ? -10.323 9.956 8.878 1.00 89.06 77 SER A CA 1
ATOM 549 C C . SER A 1 77 ? -10.454 11.067 9.903 1.00 89.06 77 SER A C 1
ATOM 551 O O . SER A 1 77 ? -11.103 10.882 10.931 1.00 89.06 77 SER A O 1
ATOM 553 N N . LEU A 1 78 ? -9.905 12.231 9.581 1.00 80.56 78 LEU A N 1
ATOM 554 C CA . LEU A 1 78 ? -10.146 13.474 10.298 1.00 80.56 78 LEU A CA 1
ATOM 555 C C . LEU A 1 78 ? -10.650 14.502 9.293 1.00 80.56 78 LEU A C 1
ATOM 557 O O . LEU A 1 78 ? -10.026 14.723 8.257 1.00 80.56 78 LEU A O 1
ATOM 561 N N . MET A 1 79 ? -11.809 15.075 9.592 1.00 77.62 79 MET A N 1
ATOM 562 C CA . MET A 1 79 ? -12.561 15.943 8.692 1.00 77.62 79 MET A CA 1
ATOM 563 C C . MET A 1 79 ? -13.013 17.177 9.459 1.00 77.62 79 MET A C 1
ATOM 565 O O . MET A 1 79 ? -13.381 17.078 10.633 1.00 77.62 79 MET A O 1
ATOM 569 N N . HIS A 1 80 ? -13.025 18.329 8.797 1.00 70.00 80 HIS A N 1
ATOM 570 C CA . HIS A 1 80 ? -13.675 19.512 9.343 1.00 70.00 80 HIS A CA 1
ATOM 571 C C . HIS A 1 80 ? -15.198 19.300 9.343 1.00 70.00 80 HIS A C 1
ATOM 573 O O . HIS A 1 80 ? -15.788 18.957 8.321 1.00 70.00 80 HIS A O 1
ATOM 579 N N . ILE A 1 81 ? -15.838 19.512 10.492 1.00 64.75 81 ILE A N 1
ATOM 580 C CA . ILE A 1 81 ? -17.292 19.664 10.586 1.00 64.75 81 ILE A CA 1
ATOM 581 C C . ILE A 1 81 ? -17.616 21.140 10.336 1.00 64.75 81 ILE A C 1
ATOM 583 O O . ILE A 1 81 ? -17.202 21.987 11.125 1.00 64.75 81 ILE A O 1
ATOM 587 N N . ASP A 1 82 ? -18.331 21.451 9.253 1.00 59.84 82 ASP A N 1
ATOM 588 C CA . ASP A 1 82 ? -18.773 22.820 8.969 1.00 59.84 82 ASP A CA 1
ATOM 589 C C . ASP A 1 82 ? -19.682 23.326 10.103 1.00 59.84 82 ASP A C 1
ATOM 591 O O . ASP A 1 82 ? -20.801 22.846 10.292 1.00 59.84 82 ASP A O 1
ATOM 595 N N . ALA A 1 83 ? -19.167 24.270 10.891 1.00 51.56 83 ALA A N 1
ATOM 596 C CA . ALA A 1 83 ? -19.871 24.925 11.991 1.00 51.56 83 ALA A CA 1
ATOM 597 C C . ALA A 1 83 ? -20.128 26.416 11.694 1.00 51.56 83 ALA A C 1
ATOM 599 O O . ALA A 1 83 ? -20.303 27.218 12.616 1.00 51.56 83 ALA A O 1
ATOM 600 N N . GLY A 1 84 ? -20.145 26.805 10.413 1.00 51.31 84 GLY A N 1
ATOM 601 C CA . GLY A 1 84 ? -20.286 28.194 9.982 1.00 51.31 84 GLY A CA 1
ATOM 602 C C . GLY A 1 84 ? -18.987 28.998 10.107 1.00 51.31 84 GLY A C 1
ATOM 603 O O . GLY A 1 84 ? -17.895 28.455 10.242 1.00 51.31 84 GLY A O 1
ATOM 604 N N . ALA A 1 85 ? -19.096 30.330 10.078 1.00 50.25 85 ALA A N 1
ATOM 605 C CA . ALA A 1 85 ? -17.947 31.247 10.059 1.00 50.25 85 ALA A CA 1
ATOM 606 C C . ALA A 1 85 ? -17.059 31.220 11.328 1.00 50.25 85 ALA A C 1
ATOM 608 O O . ALA A 1 85 ? -15.989 31.828 11.343 1.00 50.25 85 ALA A O 1
ATOM 609 N N . SER A 1 86 ? -17.493 30.558 12.409 1.00 52.22 86 SER A N 1
ATOM 610 C CA . SER A 1 86 ? -16.738 30.444 13.660 1.00 52.22 86 SER A CA 1
ATOM 611 C C . SER A 1 86 ? -15.883 29.182 13.664 1.00 52.22 86 SER A C 1
ATOM 613 O O . SER A 1 86 ? -16.340 28.082 13.975 1.00 52.22 86 SER A O 1
ATOM 615 N N . CYS A 1 87 ? -14.616 29.351 13.326 1.00 51.34 87 CYS A N 1
ATOM 616 C CA . CYS A 1 87 ? -13.693 28.253 13.096 1.00 51.34 87 CYS A CA 1
ATOM 617 C C . CYS A 1 87 ? -13.062 27.741 14.386 1.00 51.34 87 CYS A C 1
ATOM 619 O O . CYS A 1 87 ? -11.919 28.050 14.710 1.00 51.34 87 CYS A O 1
ATOM 621 N N . ASN A 1 88 ? -13.836 26.944 15.117 1.00 50.84 88 ASN A N 1
ATOM 622 C CA . ASN A 1 88 ? -13.455 26.376 16.409 1.00 50.84 88 ASN A CA 1
ATOM 623 C C . ASN A 1 88 ? -12.857 24.960 16.298 1.00 50.84 88 ASN A C 1
ATOM 625 O O . ASN A 1 88 ? -12.794 24.248 17.301 1.00 50.84 88 ASN A O 1
ATOM 629 N N . SER A 1 89 ? -12.434 24.510 15.107 1.00 49.00 89 SER A N 1
ATOM 630 C CA . SER A 1 89 ? -11.831 23.182 14.952 1.00 49.00 89 SER A CA 1
ATOM 631 C C . SER A 1 89 ? -10.483 23.139 15.683 1.00 49.00 89 SER A C 1
ATOM 633 O O . SER A 1 89 ? -9.475 23.627 15.174 1.00 49.00 89 SER A O 1
ATOM 635 N N . GLY A 1 90 ? -10.454 22.549 16.880 1.00 45.16 90 GLY A N 1
ATOM 636 C CA . GLY A 1 90 ? -9.280 22.433 17.759 1.00 45.16 90 GLY A CA 1
ATOM 637 C C . GLY A 1 90 ? -8.111 21.588 17.227 1.00 45.16 90 GLY A C 1
ATOM 638 O O . GLY A 1 90 ? -7.236 21.218 18.000 1.00 45.16 90 GLY A O 1
ATOM 639 N N . TYR A 1 91 ? -8.072 21.288 15.928 1.00 46.78 91 TYR A N 1
ATOM 640 C CA . TYR A 1 91 ? -6.969 20.607 15.251 1.00 46.78 91 TYR A CA 1
ATOM 641 C C . TYR A 1 91 ? -6.252 21.589 14.321 1.00 46.78 91 TYR A C 1
ATOM 643 O O . TYR A 1 91 ? -6.380 21.542 13.102 1.00 46.78 91 TYR A O 1
ATOM 651 N N . ALA A 1 92 ? -5.508 22.514 14.926 1.00 43.22 92 ALA A N 1
ATOM 652 C CA . ALA A 1 92 ? -4.687 23.494 14.226 1.00 43.22 92 ALA A CA 1
ATOM 653 C C . ALA A 1 92 ? -3.260 23.482 14.786 1.00 43.22 92 ALA A C 1
ATOM 655 O O . ALA A 1 92 ? -2.841 24.372 15.519 1.00 43.22 92 ALA A O 1
ATOM 656 N N . TYR A 1 93 ? -2.508 22.447 14.436 1.00 45.47 93 TYR A N 1
ATOM 657 C CA . TYR A 1 93 ? -1.051 22.497 14.371 1.00 45.47 93 TYR A CA 1
ATOM 658 C C . TYR A 1 93 ? -0.611 21.368 13.438 1.00 45.47 93 TYR A C 1
ATOM 660 O O . TYR A 1 93 ? -1.199 20.297 13.540 1.00 45.47 93 TYR A O 1
ATOM 668 N N . LEU A 1 94 ? 0.366 21.617 12.549 1.00 47.50 94 LEU A N 1
ATOM 669 C CA . LEU A 1 94 ? 1.254 20.648 11.854 1.00 47.50 94 LEU A CA 1
ATOM 670 C C . LEU A 1 94 ? 1.580 20.926 10.363 1.00 47.50 94 LEU A C 1
ATOM 672 O O . LEU A 1 94 ? 2.254 20.103 9.752 1.00 47.50 94 LEU A O 1
ATOM 676 N N . ALA A 1 95 ? 1.266 22.089 9.780 1.00 43.62 95 ALA A N 1
ATOM 677 C CA . ALA A 1 95 ? 1.880 22.481 8.500 1.00 43.62 95 ALA A CA 1
ATOM 678 C C . ALA A 1 95 ? 2.124 23.992 8.418 1.00 43.62 95 ALA A C 1
ATOM 680 O O . ALA A 1 95 ? 1.188 24.780 8.297 1.00 43.62 95 ALA A O 1
ATOM 681 N N . THR A 1 96 ? 3.388 24.405 8.479 1.00 46.00 96 THR A N 1
ATOM 682 C CA . THR A 1 96 ? 3.816 25.766 8.140 1.00 46.00 96 THR A CA 1
ATOM 683 C C . THR A 1 96 ? 4.171 25.802 6.647 1.00 46.00 96 THR A C 1
ATOM 685 O O . THR A 1 96 ? 4.804 24.870 6.157 1.00 46.00 96 THR A O 1
ATOM 688 N N . ASN A 1 97 ? 3.772 26.868 5.934 1.00 48.56 97 ASN A N 1
ATOM 689 C CA . ASN A 1 97 ? 4.165 27.240 4.550 1.00 48.56 97 ASN A CA 1
ATOM 690 C C . ASN A 1 97 ? 3.150 27.056 3.398 1.00 48.56 97 ASN A C 1
ATOM 692 O O . ASN A 1 97 ? 3.551 27.181 2.242 1.00 48.56 97 ASN A O 1
ATOM 696 N N . PHE A 1 98 ? 1.851 26.864 3.653 1.00 47.34 98 PHE A N 1
ATOM 697 C CA . PHE A 1 98 ? 0.841 26.867 2.579 1.00 47.34 98 PHE A CA 1
ATOM 698 C C . PHE A 1 98 ? -0.278 27.884 2.853 1.00 47.34 98 PHE A C 1
ATOM 700 O O . PHE A 1 98 ? -0.886 27.822 3.922 1.00 47.34 98 PHE A O 1
ATOM 707 N N . PRO A 1 99 ? -0.564 28.823 1.927 1.00 44.00 99 PRO A N 1
ATOM 708 C CA . PRO A 1 99 ? -1.693 29.733 2.075 1.00 44.00 99 PRO A CA 1
ATOM 709 C C . PRO A 1 99 ? -3.015 28.957 1.919 1.00 44.00 99 PRO A C 1
ATOM 711 O O . PRO A 1 99 ? -3.188 28.263 0.912 1.00 44.00 99 PRO A O 1
ATOM 714 N N . PRO A 1 100 ? -3.949 29.048 2.885 1.00 48.41 100 PRO A N 1
ATOM 715 C CA . PRO A 1 100 ? -5.261 28.424 2.760 1.00 48.41 100 PRO A CA 1
ATOM 716 C C . PRO A 1 100 ? -6.051 29.090 1.628 1.00 48.41 100 PRO A C 1
ATOM 718 O O . PRO A 1 100 ? -5.944 30.300 1.405 1.00 48.41 100 PRO A O 1
ATOM 721 N N . SER A 1 101 ? -6.850 28.311 0.894 1.00 40.66 101 SER A N 1
ATOM 722 C CA . SER A 1 101 ? -7.777 28.900 -0.073 1.00 40.66 101 SER A CA 1
ATOM 723 C C . SER A 1 101 ? -8.810 29.732 0.696 1.00 40.66 101 SER A C 1
ATOM 725 O O . SER A 1 101 ? -9.260 29.316 1.762 1.00 40.66 101 SER A O 1
ATOM 727 N N . GLY A 1 102 ? -9.155 30.926 0.200 1.00 39.72 102 GLY A N 1
ATOM 728 C CA . GLY A 1 102 ? -9.914 31.967 0.921 1.00 39.72 102 GLY A CA 1
ATOM 729 C C . GLY A 1 102 ? -11.351 31.628 1.359 1.00 39.72 102 GLY A C 1
ATOM 730 O O . GLY A 1 102 ? -12.102 32.537 1.689 1.00 39.72 102 GLY A O 1
ATOM 731 N N . TRP A 1 103 ? -11.725 30.347 1.362 1.00 40.12 103 TRP A N 1
ATOM 732 C CA . TRP A 1 103 ? -12.984 29.794 1.863 1.00 40.12 103 TRP A CA 1
ATOM 733 C C . TRP A 1 103 ? -12.795 28.750 2.980 1.00 40.12 103 TRP A C 1
ATOM 735 O O . TRP A 1 103 ? -13.786 28.232 3.486 1.00 40.12 103 TRP A O 1
ATOM 745 N N . GLN A 1 104 ? -11.559 28.424 3.382 1.00 45.28 104 GLN A N 1
ATOM 746 C CA . GLN A 1 104 ? -11.304 27.504 4.492 1.00 45.28 104 GLN A CA 1
ATOM 747 C C . GLN A 1 104 ? -10.915 28.216 5.773 1.00 45.28 104 GLN A C 1
ATOM 749 O O . GLN A 1 104 ? -9.988 29.021 5.825 1.00 45.28 104 GLN A O 1
ATOM 754 N N . CYS A 1 105 ? -11.506 27.715 6.843 1.00 46.75 105 CYS A N 1
ATOM 755 C CA . CYS A 1 105 ? -10.753 27.469 8.055 1.00 46.75 105 CYS A CA 1
ATOM 756 C C . CYS A 1 105 ? -10.186 26.044 8.018 1.00 46.75 105 CYS A C 1
ATOM 758 O O . CYS A 1 105 ? -10.942 25.128 7.679 1.00 46.75 105 CYS A O 1
ATOM 760 N N . PRO A 1 106 ? -8.890 25.832 8.327 1.00 51.81 106 PRO A N 1
ATOM 761 C CA . PRO A 1 106 ? -8.089 26.552 9.322 1.00 51.81 106 PRO A CA 1
ATOM 762 C C . PRO A 1 106 ? -6.846 27.273 8.752 1.00 51.81 106 PRO A C 1
ATOM 764 O O . PRO A 1 106 ? -6.540 27.227 7.566 1.00 51.81 106 PRO A O 1
ATOM 767 N N . THR A 1 107 ? -6.086 27.916 9.643 1.00 48.03 107 THR A N 1
ATOM 768 C CA . THR A 1 107 ? -4.776 28.556 9.410 1.00 48.03 107 THR A CA 1
ATOM 769 C C . THR A 1 107 ? -3.629 27.577 9.087 1.00 48.03 107 THR A C 1
ATOM 771 O O . THR A 1 107 ? -2.472 27.993 9.042 1.00 48.03 107 THR A O 1
ATOM 774 N N . ALA A 1 108 ? -3.920 26.288 8.870 1.00 55.84 108 ALA A N 1
ATOM 775 C CA . ALA A 1 108 ? -2.942 25.238 8.593 1.00 55.84 108 ALA A CA 1
ATOM 776 C C . ALA A 1 108 ? -3.515 24.164 7.654 1.00 55.84 108 ALA A C 1
ATOM 778 O O . ALA A 1 108 ? -4.717 23.913 7.633 1.00 55.84 108 ALA A O 1
ATOM 779 N N . VAL A 1 109 ? -2.627 23.518 6.902 1.00 62.31 109 VAL A N 1
ATOM 780 C CA . VAL A 1 109 ? -2.949 22.446 5.954 1.00 62.31 109 VAL A CA 1
ATOM 781 C C . VAL A 1 109 ? -2.939 21.079 6.646 1.00 62.31 109 VAL A C 1
ATOM 783 O O . VAL A 1 109 ? -2.008 20.763 7.384 1.00 62.31 109 VAL A O 1
ATOM 786 N N . LEU A 1 110 ? -3.959 20.258 6.382 1.00 71.06 110 LEU A N 1
ATOM 787 C CA . LEU A 1 110 ? -4.051 18.867 6.818 1.00 71.06 110 LEU A CA 1
ATOM 788 C C . LEU A 1 110 ? -3.791 17.925 5.631 1.00 71.06 110 LEU A C 1
ATOM 790 O O . LEU A 1 110 ? -4.541 17.936 4.657 1.00 71.06 110 LEU A O 1
ATOM 794 N N . PHE A 1 111 ? -2.759 17.088 5.720 1.00 81.44 111 PHE A N 1
ATOM 795 C CA . PHE A 1 111 ? -2.454 16.054 4.732 1.00 81.44 111 PHE A CA 1
ATOM 796 C C . PHE A 1 111 ? -2.869 14.656 5.218 1.00 81.44 111 PHE A C 1
ATOM 798 O O . PHE A 1 111 ? -2.970 14.390 6.420 1.00 81.44 111 PHE A O 1
ATOM 805 N N . GLY A 1 112 ? -3.103 13.729 4.287 1.00 79.88 112 GLY A N 1
ATOM 806 C CA . GLY A 1 112 ? -3.457 12.330 4.554 1.00 79.88 112 GLY A CA 1
ATOM 807 C C . GLY A 1 112 ? -2.489 11.615 5.508 1.00 79.88 112 GLY A C 1
ATOM 808 O O . GLY A 1 112 ? -2.900 10.852 6.384 1.00 79.88 112 GLY A O 1
ATOM 809 N N . GLU A 1 113 ? -1.191 11.895 5.391 1.00 86.25 113 GLU A N 1
ATOM 810 C CA . GLU A 1 113 ? -0.159 11.359 6.282 1.00 86.25 113 GLU A CA 1
ATOM 811 C C . GLU A 1 113 ? -0.292 11.841 7.732 1.00 86.25 113 GLU A C 1
ATOM 813 O O . GLU A 1 113 ? 0.109 11.109 8.636 1.00 86.25 113 GLU A O 1
ATOM 818 N N . ASN A 1 114 ? -0.902 13.007 7.991 1.00 84.25 114 ASN A N 1
ATOM 819 C CA . ASN A 1 114 ? -1.099 13.489 9.358 1.00 84.25 114 ASN A CA 1
ATOM 820 C C . ASN A 1 114 ? -2.028 12.555 10.146 1.00 84.25 114 ASN A C 1
ATOM 822 O O . ASN A 1 114 ? -1.698 12.193 11.274 1.00 84.25 114 ASN A O 1
ATOM 826 N N . VAL A 1 115 ? -3.151 12.114 9.565 1.00 87.88 115 VAL A N 1
ATOM 827 C CA . VAL A 1 115 ? -4.055 11.132 10.203 1.00 87.88 115 VAL A CA 1
ATOM 828 C C . VAL A 1 115 ? -3.411 9.753 10.265 1.00 87.88 115 VAL A C 1
ATOM 830 O O . VAL A 1 115 ? -3.550 9.056 11.272 1.00 87.88 115 VAL A O 1
ATOM 833 N N . GLY A 1 116 ? -2.650 9.384 9.231 1.00 91.44 116 GLY A N 1
ATOM 834 C CA . GLY A 1 116 ? -1.851 8.160 9.231 1.00 91.44 116 GLY A CA 1
ATOM 835 C C . GLY A 1 116 ? -0.915 8.077 10.442 1.00 91.44 116 GLY A C 1
ATOM 836 O O . GLY A 1 116 ? -0.894 7.069 11.145 1.00 91.44 116 GLY A O 1
ATOM 837 N N . ALA A 1 117 ? -0.186 9.156 10.726 1.00 90.06 117 ALA A N 1
ATOM 838 C CA . ALA A 1 117 ? 0.785 9.203 11.813 1.00 90.06 117 ALA A CA 1
ATOM 839 C C . ALA A 1 117 ? 0.160 9.433 13.200 1.00 90.06 117 ALA A C 1
ATOM 841 O O . ALA A 1 117 ? 0.625 8.844 14.170 1.00 90.06 117 ALA A O 1
ATOM 842 N N . SER A 1 118 ? -0.864 10.285 13.310 1.00 86.12 118 SER A N 1
ATOM 843 C CA . SER A 1 118 ? -1.403 10.727 14.611 1.00 86.12 118 SER A CA 1
ATOM 844 C C . SER A 1 118 ? -2.577 9.903 15.140 1.00 86.12 118 SER A C 1
ATOM 846 O O . SER A 1 118 ? -2.840 9.943 16.338 1.00 86.12 118 SER A O 1
ATOM 848 N N . VAL A 1 119 ? -3.275 9.155 14.277 1.00 89.25 119 VAL A N 1
ATOM 849 C CA . VAL A 1 119 ? -4.465 8.374 14.659 1.00 89.25 119 VAL A CA 1
ATOM 850 C C . VAL A 1 119 ? -4.302 6.909 14.277 1.00 89.25 119 VAL A C 1
ATOM 852 O O . VAL A 1 119 ? -4.396 6.030 15.130 1.00 89.25 119 VAL A O 1
ATOM 855 N N . TRP A 1 120 ? -4.025 6.639 13.000 1.00 95.00 120 TRP A N 1
ATOM 856 C CA . TRP A 1 120 ? -4.012 5.272 12.476 1.00 95.00 120 TRP A CA 1
ATOM 857 C C . TRP A 1 120 ? -2.867 4.435 13.062 1.00 95.00 120 TRP A C 1
ATOM 859 O O . TRP A 1 120 ? -3.095 3.338 13.567 1.00 95.00 120 TRP A O 1
ATOM 869 N N . LYS A 1 121 ? -1.637 4.964 13.036 1.00 95.00 121 LYS A N 1
ATOM 870 C CA . LYS A 1 121 ? -0.447 4.271 13.543 1.00 95.00 121 LYS A CA 1
ATOM 871 C C . LYS A 1 121 ? -0.548 3.923 15.040 1.00 95.00 121 LYS A C 1
ATOM 873 O O . LYS A 1 121 ? -0.362 2.747 15.346 1.00 95.00 121 LYS A O 1
ATOM 878 N N . PRO A 1 122 ? -0.889 4.859 15.951 1.00 94.75 122 PRO A N 1
ATOM 879 C CA . PRO A 1 122 ? -1.043 4.541 17.370 1.00 94.75 122 PRO A CA 1
ATOM 880 C C . PRO A 1 122 ? -2.052 3.423 17.638 1.00 94.75 122 PRO A C 1
ATOM 882 O O . PRO A 1 122 ? -1.777 2.546 18.448 1.00 94.75 122 PRO A O 1
ATOM 885 N N . PHE A 1 123 ? -3.184 3.407 16.924 1.00 96.12 123 PHE A N 1
ATOM 886 C CA . PHE A 1 123 ? -4.178 2.339 17.061 1.00 96.12 123 PHE A CA 1
ATOM 887 C C . PHE A 1 123 ? -3.602 0.964 16.698 1.00 96.12 123 PHE A C 1
ATOM 889 O O . PHE A 1 123 ? -3.805 -0.012 17.413 1.00 96.12 123 PHE A O 1
ATOM 896 N N . VAL A 1 124 ? -2.868 0.881 15.587 1.00 97.25 124 VAL A N 1
ATOM 897 C CA . VAL A 1 124 ? -2.272 -0.376 15.109 1.00 97.25 124 VAL A CA 1
ATOM 898 C C . VAL A 1 124 ? -1.186 -0.865 16.061 1.00 97.25 124 VAL A C 1
ATOM 900 O O . VAL A 1 124 ? -1.126 -2.054 16.370 1.00 97.25 124 VAL A O 1
ATOM 903 N N . GLU A 1 125 ? -0.331 0.041 16.536 1.00 95.94 125 GLU A N 1
ATOM 904 C CA . GLU A 1 125 ? 0.721 -0.286 17.501 1.00 95.94 125 GLU A CA 1
ATOM 905 C C . GLU A 1 125 ? 0.136 -0.755 18.837 1.00 95.94 125 GLU A C 1
ATOM 907 O O . GLU A 1 125 ? 0.622 -1.739 19.393 1.00 95.94 125 GLU A O 1
ATOM 912 N N . ASP A 1 126 ? -0.936 -0.117 19.312 1.00 97.44 126 ASP A N 1
ATOM 913 C CA . ASP A 1 126 ? -1.647 -0.526 20.524 1.00 97.44 126 ASP A CA 1
ATOM 914 C C . ASP A 1 126 ? -2.324 -1.894 20.354 1.00 97.44 126 ASP A C 1
ATOM 916 O O . ASP A 1 126 ? -2.135 -2.785 21.186 1.00 97.44 126 ASP A O 1
ATOM 920 N N . TYR A 1 127 ? -3.011 -2.127 19.229 1.00 97.62 127 TYR A N 1
ATOM 921 C CA . TYR A 1 127 ? -3.630 -3.420 18.924 1.00 97.62 127 TYR A CA 1
ATOM 922 C C . TYR A 1 127 ? -2.596 -4.557 18.953 1.00 97.62 127 TYR A C 1
ATOM 924 O O . TYR A 1 127 ? -2.774 -5.548 19.666 1.00 97.62 127 TYR A O 1
ATOM 932 N N . TYR A 1 128 ? -1.464 -4.396 18.262 1.00 97.75 128 TYR A N 1
ATOM 933 C CA . TYR A 1 128 ? -0.400 -5.408 18.236 1.00 97.75 128 TYR A CA 1
ATOM 934 C C . TYR A 1 128 ? 0.553 -5.372 19.439 1.00 97.75 128 TYR A C 1
ATOM 936 O O . TYR A 1 128 ? 1.492 -6.167 19.498 1.00 97.75 128 TYR A O 1
ATOM 944 N N . SER A 1 129 ? 0.325 -4.501 20.424 1.00 97.44 129 SER A N 1
ATOM 945 C CA . SER A 1 129 ? 1.008 -4.606 21.720 1.00 97.44 129 SER A CA 1
ATOM 946 C C . SER A 1 129 ? 0.522 -5.827 22.514 1.00 97.44 129 SER A C 1
ATOM 948 O O . SER A 1 129 ? 1.273 -6.398 23.304 1.00 97.44 129 SER A O 1
ATOM 950 N N . SER A 1 130 ? -0.720 -6.255 22.258 1.00 97.56 130 SER A N 1
ATOM 951 C CA . SER A 1 130 ? -1.385 -7.385 22.917 1.00 97.56 130 SER A CA 1
ATOM 952 C C . SER A 1 130 ? -1.753 -8.532 21.967 1.00 97.56 130 SER A C 1
ATOM 954 O O . SER A 1 130 ? -2.112 -9.613 22.433 1.00 97.56 130 SER A O 1
ATOM 956 N N . HIS A 1 131 ? -1.610 -8.336 20.652 1.00 97.44 131 HIS A N 1
ATOM 957 C CA . HIS A 1 131 ? -1.854 -9.351 19.625 1.00 97.44 131 HIS A CA 1
ATOM 958 C C . HIS A 1 131 ? -0.566 -9.674 18.859 1.00 97.44 131 HIS A C 1
ATOM 960 O O . HIS A 1 131 ? 0.222 -8.772 18.567 1.00 97.44 131 HIS A O 1
ATOM 966 N N . PRO A 1 132 ? -0.325 -10.944 18.489 1.00 97.50 132 PRO A N 1
ATOM 967 C CA . PRO A 1 132 ? 0.820 -11.280 17.660 1.00 97.50 132 PRO A CA 1
ATOM 968 C C . PRO A 1 132 ? 0.678 -10.629 16.284 1.00 97.50 132 PRO A C 1
ATOM 970 O O . PRO A 1 132 ? -0.384 -10.674 15.666 1.00 97.50 132 PRO A O 1
ATOM 973 N N . TRP A 1 133 ? 1.772 -10.064 15.780 1.00 97.81 133 TRP A N 1
ATOM 974 C CA . TRP A 1 133 ? 1.822 -9.626 14.390 1.00 97.81 133 TRP A CA 1
ATOM 975 C C . TRP A 1 133 ? 1.604 -10.823 13.449 1.00 97.81 133 TRP A C 1
ATOM 977 O O . TRP A 1 133 ? 2.224 -11.872 13.664 1.00 97.81 133 TRP A O 1
ATOM 987 N N . PRO A 1 134 ? 0.789 -10.686 12.389 1.00 97.94 134 PRO A N 1
ATOM 988 C CA . PRO A 1 134 ? 0.641 -11.732 11.383 1.00 97.94 134 PRO A CA 1
ATOM 989 C C . PRO A 1 134 ? 1.942 -11.939 10.591 1.00 97.94 134 PRO A C 1
ATOM 991 O O . PRO A 1 134 ? 2.869 -11.126 10.627 1.00 97.94 134 PRO A O 1
ATOM 994 N N . ALA A 1 135 ? 2.014 -13.038 9.840 1.00 97.75 135 ALA A N 1
ATOM 995 C CA . ALA A 1 135 ? 3.114 -13.277 8.910 1.00 97.75 135 ALA A CA 1
ATOM 996 C C . ALA A 1 135 ? 3.065 -12.308 7.713 1.00 97.75 135 ALA A C 1
ATOM 998 O O . ALA A 1 135 ? 2.010 -11.790 7.355 1.00 97.75 135 ALA A O 1
ATOM 999 N N . MET A 1 136 ? 4.206 -12.093 7.053 1.00 96.75 136 MET A N 1
ATOM 1000 C CA . MET A 1 136 ? 4.252 -11.352 5.789 1.00 96.75 136 MET A CA 1
ATOM 1001 C C . MET A 1 136 ? 3.458 -12.081 4.697 1.00 96.75 136 MET A C 1
ATOM 1003 O O . MET A 1 136 ? 3.441 -13.312 4.667 1.00 96.75 136 MET A O 1
ATOM 1007 N N . TRP A 1 137 ? 2.837 -11.332 3.780 1.00 96.50 137 TRP A N 1
ATOM 1008 C CA . TRP A 1 137 ? 2.177 -11.918 2.612 1.00 96.50 137 TRP A CA 1
ATOM 1009 C C . TRP A 1 137 ? 3.143 -12.803 1.821 1.00 96.50 137 TRP A C 1
ATOM 1011 O O . TRP A 1 137 ? 4.285 -12.420 1.563 1.00 96.50 137 TRP A O 1
ATOM 1021 N N . ALA A 1 138 ? 2.668 -13.980 1.418 1.00 96.44 138 ALA A N 1
ATOM 1022 C CA . ALA A 1 138 ? 3.424 -14.899 0.582 1.00 96.44 138 ALA A CA 1
ATOM 1023 C C . ALA A 1 138 ? 3.213 -14.566 -0.899 1.00 96.44 138 ALA A C 1
ATOM 1025 O O . ALA A 1 138 ? 2.074 -14.420 -1.346 1.00 96.44 138 ALA A O 1
ATOM 1026 N N . GLN A 1 139 ? 4.306 -14.479 -1.659 1.00 96.56 139 GLN A N 1
ATOM 1027 C CA . GLN A 1 139 ? 4.246 -14.233 -3.096 1.00 96.56 139 GLN A CA 1
ATOM 1028 C C . GLN A 1 139 ? 3.597 -15.422 -3.821 1.00 96.56 139 GLN A C 1
ATOM 1030 O O . GLN A 1 139 ? 4.103 -16.543 -3.714 1.00 96.56 139 GLN A O 1
ATOM 1035 N N . PRO A 1 140 ? 2.509 -15.209 -4.581 1.00 97.19 140 PRO A N 1
ATOM 1036 C CA . PRO A 1 140 ? 1.876 -16.273 -5.344 1.00 97.19 140 PRO A CA 1
ATOM 1037 C C . PRO A 1 140 ? 2.646 -16.571 -6.642 1.00 97.19 140 PRO A C 1
ATOM 1039 O O . PRO A 1 140 ? 3.420 -15.755 -7.144 1.00 97.19 140 PRO A O 1
ATOM 1042 N N . ALA A 1 141 ? 2.422 -17.759 -7.213 1.00 96.50 141 ALA A N 1
ATOM 1043 C CA . ALA A 1 141 ? 3.173 -18.256 -8.372 1.00 96.50 141 ALA A CA 1
ATOM 1044 C C . ALA A 1 141 ? 2.982 -17.430 -9.663 1.00 96.50 141 ALA A C 1
ATOM 1046 O O . ALA A 1 141 ? 3.804 -17.527 -10.579 1.00 96.50 141 ALA A O 1
ATOM 1047 N N . GLY A 1 142 ? 1.909 -16.636 -9.756 1.00 96.69 142 GLY A N 1
ATOM 1048 C CA . GLY A 1 142 ? 1.658 -15.732 -10.879 1.00 96.69 142 GLY A CA 1
ATOM 1049 C C . GLY A 1 142 ? 2.413 -14.401 -10.796 1.00 96.69 142 GLY A C 1
ATOM 1050 O O . GLY A 1 142 ? 2.320 -13.596 -11.724 1.00 96.69 142 GLY A O 1
ATOM 1051 N N . VAL A 1 143 ? 3.194 -14.172 -9.735 1.00 97.88 143 VAL A N 1
ATOM 1052 C CA . VAL A 1 143 ? 4.030 -12.978 -9.559 1.00 97.88 143 VAL A CA 1
ATOM 1053 C C . VAL A 1 143 ? 5.502 -13.332 -9.755 1.00 97.88 143 VAL A C 1
ATOM 1055 O O . VAL A 1 143 ? 6.018 -14.286 -9.169 1.00 97.88 143 VAL A O 1
ATOM 1058 N N . VAL A 1 144 ? 6.198 -12.545 -10.572 1.00 97.19 144 VAL A N 1
ATOM 1059 C CA . VAL A 1 144 ? 7.614 -12.735 -10.907 1.00 97.19 144 VAL A CA 1
ATOM 1060 C C . VAL A 1 144 ? 8.437 -11.508 -10.544 1.00 97.19 144 VAL A C 1
ATOM 1062 O O . VAL A 1 144 ? 7.983 -10.382 -10.707 1.00 97.19 144 VAL A O 1
ATOM 1065 N N . THR A 1 145 ? 9.673 -11.726 -10.102 1.00 96.69 145 THR A N 1
ATOM 1066 C CA . THR A 1 145 ? 10.633 -10.650 -9.825 1.00 96.69 145 THR A CA 1
ATOM 1067 C C . THR A 1 145 ? 11.537 -10.427 -11.034 1.00 96.69 145 THR A C 1
ATOM 1069 O O . THR A 1 145 ? 12.041 -11.393 -11.624 1.00 96.69 145 THR A O 1
ATOM 1072 N N . ARG A 1 146 ? 11.759 -9.168 -11.417 1.00 96.31 146 ARG A N 1
ATOM 1073 C CA . ARG A 1 146 ? 12.705 -8.775 -12.472 1.00 96.31 146 ARG A CA 1
ATOM 1074 C C . ARG A 1 146 ? 13.606 -7.650 -11.984 1.00 96.31 146 ARG A C 1
ATOM 1076 O O . ARG A 1 146 ? 13.229 -6.868 -11.119 1.00 96.31 146 ARG A O 1
ATOM 1083 N N . GLN A 1 147 ? 14.797 -7.595 -12.566 1.00 97.31 147 GLN A N 1
ATOM 1084 C CA . GLN A 1 147 ? 15.742 -6.506 -12.373 1.00 97.31 147 GLN A CA 1
ATOM 1085 C C . GLN A 1 147 ? 15.453 -5.404 -13.391 1.00 97.31 147 GLN A C 1
ATOM 1087 O O . GLN A 1 147 ? 15.477 -5.652 -14.601 1.00 97.31 147 GLN A O 1
ATOM 1092 N N . VAL A 1 148 ? 15.189 -4.198 -12.896 1.00 97.19 148 VAL A N 1
ATOM 1093 C CA . VAL A 1 148 ? 14.927 -3.011 -13.718 1.00 97.19 148 VAL A CA 1
ATOM 1094 C C . VAL A 1 148 ? 15.872 -1.874 -13.362 1.00 97.19 148 VAL A C 1
ATOM 1096 O O . VAL A 1 148 ? 16.364 -1.789 -12.237 1.00 97.19 148 VAL A O 1
ATOM 1099 N N . CYS A 1 149 ? 16.149 -0.987 -14.311 1.00 96.00 149 CYS A N 1
ATOM 1100 C CA . CYS A 1 149 ? 16.926 0.213 -14.021 1.00 96.00 149 CYS A CA 1
ATOM 1101 C C . CYS A 1 149 ? 16.041 1.366 -13.523 1.00 96.00 149 CYS A C 1
ATOM 1103 O O . CYS A 1 149 ? 14.880 1.483 -13.908 1.00 96.00 149 CYS A O 1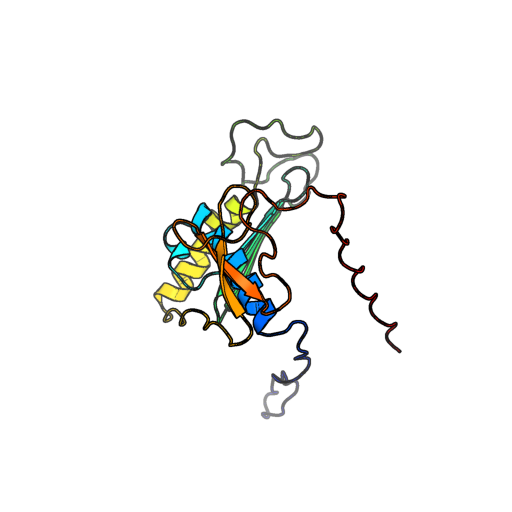
ATOM 1105 N N . ALA A 1 150 ? 16.613 2.265 -12.717 1.00 95.19 150 ALA A N 1
ATOM 1106 C CA . ALA A 1 150 ? 15.909 3.450 -12.214 1.00 95.19 150 ALA A CA 1
ATOM 1107 C C . ALA A 1 150 ? 15.635 4.525 -13.278 1.00 95.19 150 ALA A C 1
ATOM 1109 O O . ALA A 1 150 ? 14.888 5.459 -13.008 1.00 95.19 150 ALA A O 1
ATOM 1110 N N . TYR A 1 151 ? 16.260 4.431 -14.456 1.00 94.25 151 TYR A N 1
ATOM 1111 C CA . TYR A 1 151 ? 16.102 5.444 -15.495 1.00 94.25 151 TYR A CA 1
ATOM 1112 C C . TYR A 1 151 ? 14.694 5.419 -16.100 1.00 94.25 151 TYR A C 1
ATOM 1114 O O . TYR A 1 151 ? 14.006 6.435 -16.104 1.00 94.25 151 TYR A O 1
ATOM 1122 N N . ASP A 1 152 ? 14.264 4.256 -16.590 1.00 91.94 152 ASP A N 1
ATOM 1123 C CA . ASP A 1 152 ? 12.991 4.107 -17.298 1.00 91.94 152 ASP A CA 1
ATOM 1124 C C . ASP A 1 152 ? 12.236 2.814 -16.953 1.00 91.94 152 ASP A C 1
ATOM 1126 O O . ASP A 1 152 ? 11.198 2.546 -17.554 1.00 91.94 152 ASP A O 1
ATOM 1130 N N . GLY A 1 153 ? 12.739 1.992 -16.025 1.00 93.62 153 GLY A N 1
ATOM 1131 C CA . GLY A 1 153 ? 12.143 0.696 -15.689 1.00 93.62 153 GLY A CA 1
ATOM 1132 C C . GLY A 1 153 ? 12.403 -0.415 -16.717 1.00 93.62 153 GLY A C 1
ATOM 1133 O O . GLY A 1 153 ? 11.771 -1.468 -16.640 1.00 93.62 153 GLY A O 1
ATOM 1134 N N . GLY A 1 154 ? 13.300 -0.215 -17.690 1.00 95.25 154 GLY A N 1
ATOM 1135 C CA . GLY A 1 154 ? 13.714 -1.258 -18.632 1.00 95.25 154 GLY A CA 1
ATOM 1136 C C . GLY A 1 154 ? 14.518 -2.377 -17.959 1.00 95.25 154 GLY A C 1
ATOM 1137 O O . GLY A 1 154 ? 15.108 -2.184 -16.891 1.00 95.25 154 GLY A O 1
ATOM 1138 N N . TYR A 1 155 ? 14.548 -3.564 -18.576 1.00 96.56 155 TYR A N 1
ATOM 1139 C CA . TYR A 1 155 ? 15.207 -4.733 -17.989 1.00 96.56 155 TYR A CA 1
ATOM 1140 C C . TYR A 1 155 ? 16.735 -4.597 -18.004 1.00 96.56 155 TYR A C 1
ATOM 1142 O O . TYR A 1 155 ? 17.328 -4.063 -18.946 1.00 96.56 155 TYR A O 1
ATOM 1150 N N . VAL A 1 156 ? 17.376 -5.142 -16.970 1.00 96.94 156 VAL A N 1
ATOM 1151 C CA . VAL A 1 156 ? 18.838 -5.270 -16.860 1.00 96.94 156 VAL A CA 1
ATOM 1152 C C . VAL A 1 156 ? 19.217 -6.654 -16.329 1.00 96.94 156 VAL A C 1
ATOM 1154 O O . VAL A 1 156 ? 18.420 -7.313 -15.665 1.00 96.94 156 VAL A O 1
ATOM 1157 N N . SER A 1 157 ? 20.436 -7.115 -16.622 1.00 92.19 157 SER A N 1
ATOM 1158 C CA . SER A 1 157 ? 20.949 -8.405 -16.131 1.00 92.19 157 SER A CA 1
ATOM 1159 C C . SER A 1 157 ? 21.526 -8.336 -14.710 1.00 92.19 157 SER A C 1
ATOM 1161 O O . SER A 1 157 ? 21.636 -9.368 -14.052 1.00 92.19 157 SER A O 1
ATOM 1163 N N . GLY A 1 158 ? 21.874 -7.142 -14.222 1.00 92.75 158 GLY A N 1
ATOM 1164 C CA . GLY A 1 158 ? 22.378 -6.912 -12.869 1.00 92.75 158 GLY A CA 1
ATOM 1165 C C . GLY A 1 158 ? 22.597 -5.427 -12.573 1.00 92.75 158 GLY A C 1
ATOM 1166 O O . GLY A 1 158 ? 22.583 -4.602 -13.485 1.00 92.75 158 GLY A O 1
ATOM 1167 N N . GLY A 1 159 ? 22.786 -5.090 -11.293 1.00 92.00 159 GLY A N 1
ATOM 1168 C CA . GLY A 1 159 ? 22.997 -3.708 -10.836 1.00 92.00 159 GLY A CA 1
ATOM 1169 C C . GLY A 1 159 ? 21.741 -2.825 -10.839 1.00 92.00 159 GLY A C 1
ATOM 1170 O O . GLY A 1 159 ? 21.869 -1.608 -10.743 1.00 92.00 159 GLY A O 1
ATOM 1171 N N . GLY A 1 160 ? 20.550 -3.419 -10.971 1.00 95.12 160 GLY A N 1
ATOM 1172 C CA . GLY A 1 160 ? 19.264 -2.726 -10.941 1.00 95.12 160 GLY A CA 1
ATOM 1173 C C . GLY A 1 160 ? 18.488 -2.930 -9.636 1.00 95.12 160 GLY A C 1
ATOM 1174 O O . GLY A 1 160 ? 19.013 -3.398 -8.623 1.00 95.12 160 GLY A O 1
ATOM 1175 N N . TYR A 1 161 ? 17.204 -2.590 -9.687 1.00 96.44 161 TYR A N 1
ATOM 1176 C CA . TYR A 1 161 ? 16.236 -2.741 -8.605 1.00 96.44 161 TYR A CA 1
ATOM 1177 C C . TYR A 1 161 ? 15.380 -3.984 -8.833 1.00 96.44 161 TYR A C 1
ATOM 1179 O O . TYR A 1 161 ? 15.002 -4.290 -9.965 1.00 96.44 161 TYR A O 1
ATOM 1187 N N . ASN A 1 162 ? 15.089 -4.708 -7.752 1.00 96.00 162 ASN A N 1
ATOM 1188 C CA . ASN A 1 162 ? 14.131 -5.806 -7.786 1.00 96.00 162 ASN A CA 1
ATOM 1189 C C . ASN A 1 162 ? 12.719 -5.234 -7.735 1.00 96.00 162 ASN A C 1
ATOM 1191 O O . ASN A 1 162 ? 12.334 -4.676 -6.713 1.00 96.00 162 ASN A O 1
ATOM 1195 N N . GLU A 1 163 ? 11.958 -5.451 -8.798 1.00 95.94 163 GLU A N 1
ATOM 1196 C CA . GLU A 1 163 ? 10.536 -5.125 -8.864 1.00 95.94 163 GLU A CA 1
ATOM 1197 C C . GLU A 1 163 ? 9.727 -6.387 -9.165 1.00 95.94 163 GLU A C 1
ATOM 1199 O O . GLU A 1 163 ? 10.234 -7.344 -9.770 1.00 95.94 163 GLU A O 1
ATOM 1204 N N . ILE A 1 164 ? 8.469 -6.407 -8.726 1.00 96.88 164 ILE A N 1
ATOM 1205 C CA . ILE A 1 164 ? 7.553 -7.528 -8.948 1.00 96.88 164 ILE A CA 1
ATOM 1206 C C . ILE A 1 164 ? 6.509 -7.202 -10.014 1.00 96.88 164 ILE A C 1
ATOM 1208 O O . ILE A 1 164 ? 6.002 -6.089 -10.110 1.00 96.88 164 ILE A O 1
ATOM 1212 N N . PHE A 1 165 ? 6.159 -8.207 -10.812 1.00 96.69 165 PHE A N 1
ATOM 1213 C CA . PHE A 1 165 ? 5.248 -8.070 -11.941 1.00 96.69 165 PHE A CA 1
ATOM 1214 C C . PHE A 1 165 ? 4.284 -9.248 -12.011 1.00 96.69 165 PHE A C 1
ATOM 1216 O O . PHE A 1 165 ? 4.623 -10.374 -11.641 1.00 96.69 165 PHE A O 1
ATOM 1223 N N . LEU A 1 166 ? 3.101 -9.007 -12.576 1.00 96.50 166 LEU A N 1
ATOM 1224 C CA . LEU A 1 166 ? 2.233 -10.084 -13.044 1.00 96.50 166 LEU A CA 1
ATOM 1225 C C . LEU A 1 166 ? 2.895 -10.786 -14.232 1.00 96.50 166 LEU A C 1
ATOM 1227 O O . LEU A 1 166 ? 3.194 -10.145 -15.251 1.00 96.50 166 LEU A O 1
ATOM 1231 N N . LYS A 1 167 ? 3.100 -12.098 -14.100 1.00 94.31 167 LYS A N 1
ATOM 1232 C CA . LYS A 1 167 ? 3.744 -12.940 -15.111 1.00 94.31 167 LYS A CA 1
ATOM 1233 C C . LYS A 1 167 ? 3.035 -12.805 -16.460 1.00 94.31 167 LYS A C 1
ATOM 1235 O O . LYS A 1 167 ? 1.833 -13.034 -16.565 1.00 94.31 167 LYS A O 1
ATOM 1240 N N . GLY A 1 168 ? 3.788 -12.448 -17.497 1.00 91.50 168 GLY A N 1
ATOM 1241 C CA . GLY A 1 168 ? 3.291 -12.306 -18.866 1.00 91.50 168 GLY A CA 1
ATOM 1242 C C . GLY A 1 168 ? 2.482 -11.037 -19.157 1.00 91.50 168 GLY A C 1
ATOM 1243 O O . GLY A 1 168 ? 2.063 -10.857 -20.298 1.00 91.50 168 GLY A O 1
ATOM 1244 N N . VAL A 1 169 ? 2.268 -10.148 -18.179 1.00 87.81 169 VAL A N 1
ATOM 1245 C CA . VAL A 1 169 ? 1.468 -8.920 -18.367 1.00 87.81 169 VAL A CA 1
ATOM 1246 C C . VAL A 1 169 ? 2.315 -7.662 -18.184 1.00 87.81 169 VAL A C 1
ATOM 1248 O O . VAL A 1 169 ? 2.388 -6.832 -19.093 1.00 87.81 169 VAL A O 1
ATOM 1251 N N . GLY A 1 170 ? 2.943 -7.519 -17.014 1.00 83.81 170 GLY A N 1
ATOM 1252 C CA . GLY A 1 170 ? 3.583 -6.268 -16.585 1.00 83.81 170 GLY A CA 1
ATOM 1253 C C . GLY A 1 170 ? 5.101 -6.226 -16.736 1.00 83.81 170 GLY A C 1
ATOM 1254 O O . GLY A 1 170 ? 5.693 -5.186 -16.483 1.00 83.81 170 GLY A O 1
ATOM 1255 N N . GLU A 1 171 ? 5.734 -7.335 -17.118 1.00 93.69 171 GLU A N 1
ATOM 1256 C CA . GLU A 1 171 ? 7.195 -7.435 -17.169 1.00 93.69 171 GLU A CA 1
ATOM 1257 C C . GLU A 1 171 ? 7.816 -6.453 -18.185 1.00 93.69 171 GLU A C 1
ATOM 1259 O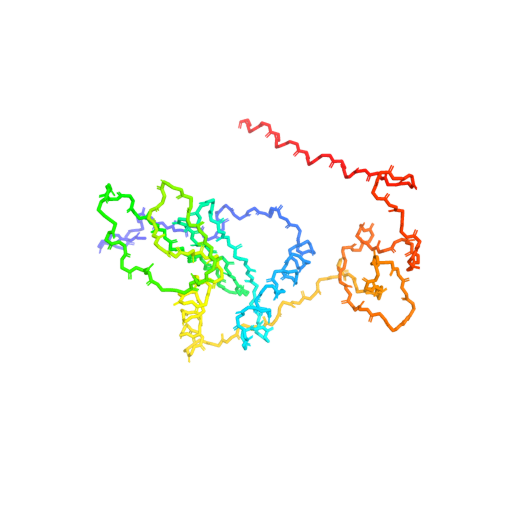 O . GLU A 1 171 ? 7.242 -6.229 -19.261 1.00 93.69 171 GLU A O 1
ATOM 1264 N N . PRO A 1 172 ? 9.007 -5.897 -17.885 1.00 93.62 172 PRO A N 1
ATOM 1265 C CA . PRO A 1 172 ? 9.730 -5.029 -18.810 1.00 93.62 172 PRO A CA 1
ATOM 1266 C C . PRO A 1 172 ? 10.054 -5.775 -20.108 1.00 93.62 172 PRO A C 1
ATOM 1268 O O . PRO A 1 172 ? 10.566 -6.894 -20.091 1.00 93.62 172 PRO A O 1
ATOM 1271 N N . ARG A 1 173 ? 9.771 -5.140 -21.250 1.00 92.06 173 ARG A N 1
ATOM 1272 C CA . ARG A 1 173 ? 9.979 -5.732 -22.589 1.00 92.06 173 ARG A CA 1
ATOM 1273 C C . ARG A 1 173 ? 11.168 -5.149 -23.340 1.00 92.06 173 ARG A C 1
ATOM 1275 O O . ARG A 1 173 ? 11.600 -5.737 -24.325 1.00 92.06 173 ARG A O 1
ATOM 1282 N N . TYR A 1 174 ? 11.677 -4.010 -22.885 1.00 93.31 174 TYR A N 1
ATOM 1283 C CA . TYR A 1 174 ? 12.802 -3.311 -23.491 1.00 93.31 174 TYR A CA 1
ATOM 1284 C C . TYR A 1 174 ? 13.970 -3.245 -22.514 1.00 93.31 174 TYR A C 1
ATOM 1286 O O . TYR A 1 174 ? 13.735 -3.162 -21.301 1.00 93.31 174 TYR A O 1
ATOM 1294 N N . PRO A 1 175 ? 15.216 -3.283 -23.018 1.00 95.62 175 PRO A N 1
ATOM 1295 C CA . PRO A 1 175 ? 16.377 -3.037 -22.181 1.00 95.62 175 PRO A CA 1
ATOM 1296 C C . PRO A 1 175 ? 16.340 -1.599 -21.651 1.00 95.62 175 PRO A C 1
ATOM 1298 O O . PRO A 1 175 ? 15.693 -0.728 -22.234 1.00 95.62 175 PRO A O 1
ATOM 1301 N N . CYS A 1 176 ? 17.046 -1.353 -20.549 1.00 95.69 176 CYS A N 1
ATOM 1302 C CA . CYS A 1 176 ? 17.167 -0.011 -19.976 1.00 95.69 176 CYS A CA 1
ATOM 1303 C C . CYS A 1 176 ? 17.562 1.045 -21.025 1.00 95.69 176 CYS A C 1
ATOM 1305 O O . CYS A 1 176 ? 18.524 0.853 -21.774 1.00 95.69 176 CYS A O 1
ATOM 1307 N N . GLY A 1 177 ? 16.829 2.158 -21.061 1.00 93.88 177 GLY A N 1
ATOM 1308 C CA . GLY A 1 177 ? 17.033 3.267 -21.996 1.00 93.88 177 GLY A CA 1
ATOM 1309 C C . GLY A 1 177 ? 16.383 3.076 -23.369 1.00 93.88 177 GLY A C 1
ATOM 1310 O O . GLY A 1 177 ? 16.486 3.966 -24.211 1.00 93.88 177 GLY A O 1
ATOM 1311 N N . ALA A 1 178 ? 15.727 1.940 -23.612 1.00 93.50 178 ALA A N 1
ATOM 1312 C CA . ALA A 1 178 ? 15.040 1.644 -24.868 1.00 93.50 178 ALA A CA 1
ATOM 1313 C C . ALA A 1 178 ? 13.510 1.614 -24.727 1.00 93.50 178 ALA A C 1
ATOM 1315 O O . ALA A 1 178 ? 12.826 1.227 -25.679 1.00 93.50 178 ALA A O 1
ATOM 1316 N N . ASN A 1 179 ? 12.955 1.997 -23.569 1.00 89.44 179 ASN A N 1
ATOM 1317 C CA . ASN A 1 179 ? 11.507 2.123 -23.448 1.00 89.44 179 ASN A CA 1
ATOM 1318 C C . ASN A 1 179 ? 10.990 3.229 -24.389 1.00 89.44 179 ASN A C 1
ATOM 1320 O O . ASN A 1 179 ? 11.520 4.342 -24.385 1.00 89.44 179 ASN A O 1
ATOM 1324 N N . PRO A 1 180 ? 9.944 2.956 -25.191 1.00 85.50 180 PRO A N 1
ATOM 1325 C CA . PRO A 1 180 ? 9.344 3.974 -26.040 1.00 85.50 180 PRO A CA 1
ATOM 1326 C C . PRO A 1 180 ? 8.694 5.055 -25.172 1.00 85.50 180 PRO A C 1
ATOM 1328 O O . PRO A 1 180 ? 8.021 4.753 -24.183 1.00 85.50 180 PRO A O 1
ATOM 1331 N N . TYR A 1 181 ? 8.848 6.319 -25.567 1.00 80.62 181 TYR A N 1
ATOM 1332 C CA . TYR A 1 181 ? 8.147 7.416 -24.906 1.00 80.62 181 TYR A CA 1
ATOM 1333 C C . TYR A 1 181 ? 6.622 7.235 -25.006 1.00 80.62 181 TYR A C 1
ATOM 1335 O O . TYR A 1 181 ? 6.134 6.691 -26.006 1.00 80.62 181 TYR A O 1
ATOM 1343 N N . PRO A 1 182 ? 5.845 7.713 -24.014 1.00 77.50 182 PRO A N 1
ATOM 1344 C CA . PRO A 1 182 ? 4.389 7.688 -24.085 1.00 77.50 182 PRO A CA 1
ATOM 1345 C C . PRO A 1 182 ? 3.879 8.254 -25.418 1.00 77.50 182 PRO A C 1
ATOM 1347 O O . PRO A 1 182 ? 4.252 9.355 -25.819 1.00 77.50 182 PRO A O 1
ATOM 1350 N N . GLY A 1 183 ? 3.044 7.485 -26.121 1.00 76.19 183 GLY A N 1
ATOM 1351 C CA . GLY A 1 183 ? 2.498 7.862 -27.431 1.00 76.19 183 GLY A CA 1
ATOM 1352 C C . GLY A 1 183 ? 3.354 7.482 -28.646 1.00 76.19 183 GLY A C 1
ATOM 1353 O O . GLY A 1 183 ? 2.874 7.623 -29.770 1.00 76.19 183 GLY A O 1
ATOM 1354 N N . GLN A 1 184 ? 4.570 6.954 -28.467 1.00 80.75 184 GLN A N 1
ATOM 1355 C CA . GLN A 1 184 ? 5.357 6.412 -29.578 1.00 80.75 184 GLN A CA 1
ATOM 1356 C C . GLN A 1 184 ? 5.096 4.917 -29.802 1.00 80.75 184 GLN A C 1
ATOM 1358 O O . GLN A 1 184 ? 4.935 4.168 -28.837 1.00 80.75 184 GLN A O 1
ATOM 1363 N N . PRO A 1 185 ? 5.086 4.435 -31.059 1.00 73.75 185 PRO A N 1
ATOM 1364 C CA . PRO A 1 185 ? 5.020 3.008 -31.335 1.00 73.75 185 PRO A CA 1
ATOM 1365 C C . PRO A 1 185 ? 6.126 2.226 -30.599 1.00 73.75 185 PRO A C 1
ATOM 1367 O O . PRO A 1 185 ? 7.257 2.701 -30.530 1.00 73.75 185 PRO A O 1
ATOM 1370 N N . PRO A 1 186 ? 5.839 1.016 -30.086 1.00 74.38 186 PRO A N 1
ATOM 1371 C CA . PRO A 1 186 ? 4.567 0.300 -30.151 1.00 74.38 186 PRO A CA 1
ATOM 1372 C C . PRO A 1 186 ? 3.702 0.494 -28.892 1.00 74.38 186 PRO A C 1
ATOM 1374 O O . PRO A 1 186 ? 2.966 -0.428 -28.531 1.00 74.38 186 PRO A O 1
ATOM 1377 N N . TYR A 1 187 ? 3.776 1.646 -28.209 1.00 68.75 187 TYR A N 1
ATOM 1378 C CA . TYR A 1 187 ? 2.874 1.954 -27.098 1.00 68.75 187 TYR A CA 1
ATOM 1379 C C . TYR A 1 187 ? 1.426 1.760 -27.553 1.00 68.75 187 TYR A C 1
ATOM 1381 O O . TYR A 1 187 ? 0.928 2.448 -28.446 1.00 68.75 187 TYR A O 1
ATOM 1389 N N . ARG A 1 188 ? 0.756 0.787 -26.939 1.00 66.31 188 ARG A N 1
ATOM 1390 C CA . ARG A 1 188 ? -0.681 0.592 -27.070 1.00 66.31 188 ARG A CA 1
ATOM 1391 C C . ARG A 1 188 ? -1.281 0.972 -25.727 1.00 66.31 188 ARG A C 1
ATOM 1393 O O . ARG A 1 188 ? -0.930 0.318 -24.741 1.00 66.31 188 ARG A O 1
ATOM 1400 N N . PRO A 1 189 ? -2.133 2.007 -25.659 1.00 64.12 189 PRO A N 1
ATOM 1401 C CA . PRO A 1 189 ? -2.829 2.306 -24.422 1.00 64.12 189 PRO A CA 1
ATOM 1402 C C . PRO A 1 189 ? -3.592 1.052 -23.965 1.00 64.12 189 PRO A C 1
ATOM 1404 O O . PRO A 1 189 ? -4.077 0.295 -24.818 1.00 64.12 189 PRO A O 1
ATOM 1407 N N . PRO A 1 190 ? -3.675 0.795 -22.648 1.00 65.12 190 PRO A N 1
ATOM 1408 C CA . PRO A 1 190 ? -4.512 -0.276 -22.128 1.00 65.12 190 PRO A CA 1
ATOM 1409 C C . PRO A 1 190 ? -5.922 -0.148 -22.705 1.00 65.12 190 PRO A C 1
ATOM 1411 O O . PRO A 1 190 ? -6.442 0.964 -22.826 1.00 65.12 190 PRO A O 1
ATOM 1414 N N . ALA A 1 191 ? -6.539 -1.275 -23.069 1.00 67.69 191 ALA A N 1
ATOM 1415 C CA . ALA A 1 191 ? -7.954 -1.257 -23.412 1.00 67.69 191 ALA A CA 1
ATOM 1416 C C . ALA A 1 191 ? -8.731 -0.676 -22.213 1.00 67.69 191 ALA A C 1
ATOM 1418 O O . ALA A 1 191 ? -8.390 -1.008 -21.072 1.00 67.69 191 ALA A O 1
ATOM 1419 N N . PRO A 1 192 ? -9.725 0.201 -22.437 1.00 64.88 192 PRO A N 1
ATOM 1420 C CA . PRO A 1 192 ? -10.531 0.729 -21.346 1.00 64.88 192 PRO A CA 1
ATOM 1421 C C . PRO A 1 192 ? -11.122 -0.430 -20.541 1.00 64.88 192 PRO A C 1
ATOM 1423 O O . PRO A 1 192 ? -11.517 -1.448 -21.118 1.00 64.88 192 PRO A O 1
ATOM 1426 N N . SER A 1 193 ? -11.155 -0.283 -19.213 1.00 57.06 193 SER A N 1
ATOM 1427 C CA . SER A 1 193 ? -11.767 -1.275 -18.330 1.00 57.06 193 SER A CA 1
ATOM 1428 C C . SER A 1 193 ? -13.168 -1.616 -18.845 1.00 57.06 193 SER A C 1
ATOM 1430 O O . SER A 1 193 ? -13.917 -0.689 -19.172 1.00 57.06 193 SER A O 1
ATOM 1432 N N . PRO A 1 194 ? -13.538 -2.907 -18.944 1.00 56.16 194 PRO A N 1
ATOM 1433 C CA . PRO A 1 194 ? -14.877 -3.277 -19.370 1.00 56.16 194 PRO A CA 1
ATOM 1434 C C . PRO A 1 194 ? -15.887 -2.596 -18.447 1.00 56.16 194 PRO A C 1
ATOM 1436 O O . PRO A 1 194 ? -15.770 -2.673 -17.222 1.00 56.16 194 PRO A O 1
ATOM 1439 N N . SER A 1 195 ? -16.851 -1.887 -19.035 1.00 54.47 195 SER A N 1
ATOM 1440 C CA . SER A 1 195 ? -17.960 -1.329 -18.270 1.00 54.47 195 SER A CA 1
ATOM 1441 C C . SER A 1 195 ? -18.665 -2.474 -17.539 1.00 54.47 195 SER A C 1
ATOM 1443 O O . SER A 1 195 ? -18.848 -3.539 -18.142 1.00 54.47 195 SER A O 1
ATOM 1445 N N . PRO A 1 196 ? -19.046 -2.300 -16.260 1.00 55.88 196 PRO A N 1
ATOM 1446 C CA . PRO A 1 196 ? -19.843 -3.306 -15.579 1.00 55.88 196 PRO A CA 1
ATOM 1447 C C . PRO A 1 196 ? -21.079 -3.592 -16.434 1.00 55.88 196 PRO A C 1
ATOM 1449 O O . PRO A 1 196 ? -21.753 -2.666 -16.891 1.00 55.88 196 PRO A O 1
ATOM 1452 N N . SER A 1 197 ? -21.333 -4.874 -16.707 1.00 50.41 197 SER A N 1
ATOM 1453 C CA . SER A 1 197 ? -22.575 -5.276 -17.366 1.00 50.41 197 SER A CA 1
ATOM 1454 C C . SER A 1 197 ? -23.749 -4.766 -16.525 1.00 50.41 197 SER A C 1
ATOM 1456 O O . SER A 1 197 ? -23.649 -4.817 -15.294 1.00 50.41 197 SER A O 1
ATOM 1458 N N . PRO A 1 198 ? -24.836 -4.259 -17.137 1.00 52.00 198 PRO A N 1
ATOM 1459 C CA . PRO A 1 198 ? -26.018 -3.873 -16.383 1.00 52.00 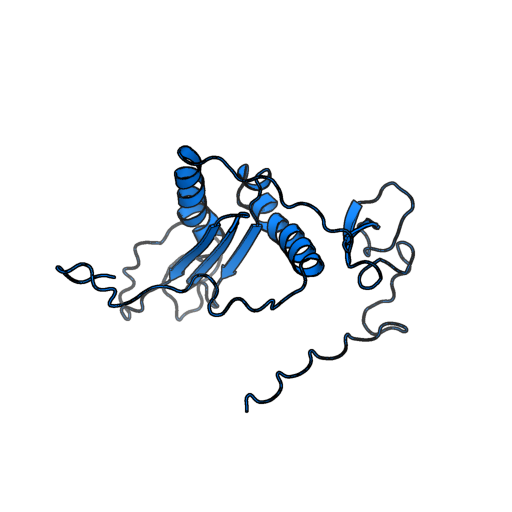198 PRO A CA 1
AT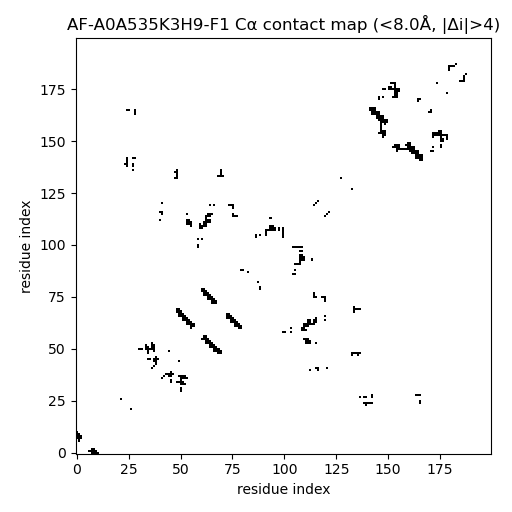OM 1460 C C . PRO A 1 198 ? -26.452 -5.056 -15.519 1.00 52.00 198 PRO A C 1
ATOM 1462 O O . PRO A 1 198 ? -26.606 -6.167 -16.029 1.00 52.00 198 PRO A O 1
ATOM 1465 N N . ALA A 1 199 ? -26.594 -4.831 -14.214 1.00 61.59 199 ALA A N 1
ATOM 1466 C CA . ALA A 1 199 ? -27.232 -5.806 -13.347 1.00 61.59 199 ALA A CA 1
ATOM 1467 C C . ALA A 1 199 ? -28.673 -5.997 -13.848 1.00 61.59 199 ALA A C 1
ATOM 1469 O O . ALA A 1 199 ? -29.405 -5.015 -13.988 1.00 61.59 199 ALA A O 1
ATOM 1470 N N . HIS A 1 200 ? -29.023 -7.238 -14.191 1.00 49.34 200 HIS A N 1
ATOM 1471 C CA . HIS A 1 200 ? -30.397 -7.655 -14.465 1.00 49.34 200 HIS A CA 1
ATOM 1472 C C . HIS A 1 200 ? -31.176 -7.825 -13.164 1.00 49.34 200 HIS A C 1
ATOM 1474 O O . HIS A 1 200 ? -30.565 -8.303 -12.180 1.00 49.34 200 HIS A O 1
#

Secondary structure (DSSP, 8-state):
-B-TT--BS----TTTT----S-HHHHHHHHHHHHHHHHHHSGGGGGSS-EEEEEE-GGG-EEEEEEE-SS-EEEEEEE----TT----S---S--S-PPPTT---SS---HHHHIIIIIHHHHHHHHHHSPPPPPPPPPTTEEEEEE-TTT--B-SSSSEEEEEETTTTS--SBTT-PPPTTSTT--PPPPPPPPPPP-